Protein AF-A0A951P6Y2-F1 (afdb_monomer_lite)

Secondary structure (DSSP, 8-state):
-------TTHHHHTT-HHHHHT--TT--HHHHHHHHHHHHHHHSGGG-TTS-HHHHHHHHHHIIIIIHHHHHHHHSHHHHHHHHHHHHHHHHHHHHTT--S-SSHHHHHHHTS-HHHHHHHHHHHHHHHHHHTTT-TTTHHHHHHHHHHHHHHHHHHHH-S-------------S------------------HHHHHHHHHHHHHHTT-HHHHHHHHHHHHHH-TT-HHHHHHHHHHHHTTT-HHHHHHHHHHHHHH-TT-HHHHHHHHHTT----------------------

Structure (mmCIF, N/CA/C/O backbone):
data_AF-A0A951P6Y2-F1
#
_entry.id   AF-A0A951P6Y2-F1
#
loop_
_atom_site.group_PDB
_atom_site.id
_atom_site.type_symbol
_atom_site.label_atom_id
_atom_site.label_alt_id
_atom_site.label_comp_id
_atom_site.label_asym_id
_atom_site.label_entity_id
_atom_site.label_seq_id
_atom_site.pdbx_PDB_ins_code
_atom_site.Cartn_x
_atom_site.Cartn_y
_atom_site.Cartn_z
_atom_site.occupancy
_atom_site.B_iso_or_equiv
_atom_site.auth_seq_id
_atom_site.auth_comp_id
_atom_site.auth_asym_id
_atom_site.auth_atom_id
_atom_site.pdbx_PDB_model_num
ATOM 1 N N . MET A 1 1 ? 34.466 -0.830 -24.318 1.00 36.41 1 MET A N 1
ATOM 2 C CA . MET A 1 1 ? 33.197 -1.562 -24.496 1.00 36.41 1 MET A CA 1
ATOM 3 C C . MET A 1 1 ? 32.821 -2.188 -23.168 1.00 36.41 1 MET A C 1
ATOM 5 O O . MET A 1 1 ? 33.209 -3.311 -22.875 1.00 36.41 1 MET A O 1
ATOM 9 N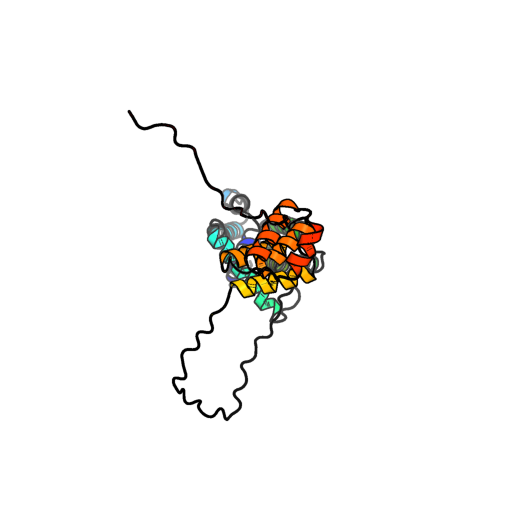 N . THR A 1 2 ? 32.174 -1.407 -22.312 1.00 35.00 2 THR A N 1
ATOM 10 C CA . THR A 1 2 ? 31.661 -1.862 -21.020 1.00 35.00 2 THR A CA 1
ATOM 11 C C . THR A 1 2 ? 30.449 -2.733 -21.308 1.00 35.00 2 THR A C 1
ATOM 13 O O . THR A 1 2 ? 29.409 -2.235 -21.725 1.00 35.00 2 THR A O 1
ATOM 16 N N . GLN A 1 3 ? 30.601 -4.048 -21.170 1.00 40.81 3 GLN A N 1
ATOM 17 C CA . GLN A 1 3 ? 29.450 -4.938 -21.161 1.00 40.81 3 GLN A CA 1
ATOM 18 C C . GLN A 1 3 ? 28.558 -4.489 -19.996 1.00 40.81 3 GLN A C 1
ATOM 20 O O . GLN A 1 3 ? 29.006 -4.494 -18.849 1.00 40.81 3 GLN A O 1
ATOM 25 N N . LEU A 1 4 ? 27.327 -4.065 -20.289 1.00 46.50 4 LEU A N 1
ATOM 26 C CA . LEU A 1 4 ? 26.271 -3.861 -19.296 1.00 46.50 4 LEU A CA 1
ATOM 27 C C . LEU A 1 4 ? 25.885 -5.247 -18.752 1.00 46.50 4 LEU A C 1
ATOM 29 O O . LEU A 1 4 ? 24.906 -5.858 -19.171 1.00 46.50 4 LEU A O 1
ATOM 33 N N . LEU A 1 5 ? 26.765 -5.813 -17.926 1.00 46.41 5 LEU A N 1
ATOM 34 C CA . LEU A 1 5 ? 26.629 -7.140 -17.343 1.00 46.41 5 LEU A CA 1
ATOM 35 C C . LEU A 1 5 ? 25.672 -7.104 -16.155 1.00 46.41 5 LEU A C 1
ATOM 37 O O . LEU A 1 5 ? 25.652 -6.156 -15.374 1.00 46.41 5 LEU A O 1
ATOM 41 N N . PHE A 1 6 ? 24.932 -8.203 -16.013 1.00 59.25 6 PHE A N 1
ATOM 42 C CA . PHE A 1 6 ? 24.106 -8.547 -14.861 1.00 59.25 6 PHE A CA 1
ATOM 43 C C . PHE A 1 6 ? 24.820 -8.267 -13.530 1.00 59.25 6 PHE A C 1
ATOM 45 O O . PHE A 1 6 ? 25.704 -9.021 -13.124 1.00 59.25 6 PHE A O 1
ATOM 52 N N . SER A 1 7 ? 24.388 -7.222 -12.825 1.00 58.25 7 SER A N 1
ATOM 53 C CA . SER A 1 7 ? 24.753 -6.996 -11.429 1.00 58.25 7 SER A CA 1
ATOM 54 C C . SER A 1 7 ? 23.943 -7.940 -10.517 1.00 58.25 7 SER A C 1
ATOM 56 O O . SER A 1 7 ? 22.723 -8.054 -10.691 1.00 58.25 7 SER A O 1
ATOM 58 N N . PRO A 1 8 ? 24.561 -8.603 -9.516 1.00 56.53 8 PRO A N 1
ATOM 59 C CA . PRO A 1 8 ? 23.851 -9.356 -8.474 1.00 56.53 8 PRO A CA 1
ATOM 60 C C . PRO A 1 8 ? 22.837 -8.504 -7.694 1.00 56.53 8 PRO A C 1
ATOM 62 O O . PRO A 1 8 ? 21.909 -9.041 -7.089 1.00 56.53 8 PRO A O 1
ATOM 65 N N . GLU A 1 9 ? 22.987 -7.177 -7.725 1.00 56.19 9 GLU A N 1
ATOM 66 C CA . GLU A 1 9 ? 22.134 -6.224 -7.012 1.00 56.19 9 GLU A CA 1
ATOM 67 C C . GLU A 1 9 ? 20.715 -6.147 -7.596 1.00 56.19 9 GLU A C 1
ATOM 69 O O . GLU A 1 9 ? 19.770 -5.811 -6.882 1.00 56.19 9 GLU A O 1
ATOM 74 N N . TRP A 1 10 ? 20.504 -6.584 -8.842 1.00 60.91 10 TRP A N 1
ATOM 75 C CA . TRP A 1 10 ? 19.174 -6.597 -9.462 1.00 60.91 10 TRP A CA 1
ATOM 76 C C . TRP A 1 10 ? 18.208 -7.607 -8.827 1.00 60.91 10 TRP A C 1
ATOM 78 O O . TRP A 1 10 ? 16.994 -7.404 -8.864 1.00 60.91 10 TRP A O 1
ATOM 88 N N . LEU A 1 11 ? 18.709 -8.661 -8.170 1.00 57.69 11 LEU A N 1
ATOM 89 C CA . LEU A 1 11 ? 17.858 -9.552 -7.368 1.00 57.69 11 LEU A CA 1
ATOM 90 C C . LEU A 1 11 ? 17.273 -8.827 -6.148 1.00 57.69 11 LEU A C 1
ATOM 92 O O . LEU A 1 11 ? 16.156 -9.135 -5.733 1.00 57.69 11 LEU A O 1
ATOM 96 N N . ASN A 1 12 ? 17.966 -7.813 -5.620 1.00 61.62 12 ASN A N 1
ATOM 97 C CA . ASN A 1 12 ? 17.429 -6.979 -4.548 1.00 61.62 12 ASN A CA 1
ATOM 98 C C . ASN A 1 12 ? 16.309 -6.054 -5.057 1.00 61.62 12 ASN A C 1
ATOM 100 O O . ASN A 1 12 ? 15.416 -5.717 -4.276 1.00 61.62 12 ASN A O 1
ATOM 104 N N . LEU A 1 13 ? 16.282 -5.702 -6.350 1.00 58.81 13 LEU A N 1
ATOM 105 C CA . LEU A 1 13 ? 15.192 -4.921 -6.956 1.00 58.81 13 LEU A CA 1
ATOM 106 C C . LEU A 1 13 ? 13.882 -5.724 -7.056 1.00 58.81 13 LEU A C 1
ATOM 108 O O . LEU A 1 13 ? 12.803 -5.149 -6.936 1.00 58.81 13 LEU A O 1
ATOM 112 N N . LEU A 1 14 ? 13.946 -7.060 -7.157 1.00 58.59 14 LEU A N 1
ATOM 113 C CA . LEU A 1 14 ? 12.758 -7.934 -7.090 1.00 58.59 14 LEU A CA 1
ATOM 114 C C . LEU A 1 14 ? 12.060 -7.918 -5.720 1.00 58.59 14 LEU A C 1
ATOM 116 O O . LEU A 1 14 ? 10.947 -8.434 -5.585 1.00 58.59 14 LEU A O 1
ATOM 120 N N . THR A 1 15 ? 12.688 -7.328 -4.700 1.00 70.44 15 THR A N 1
ATOM 121 C CA . THR A 1 15 ? 12.077 -7.179 -3.374 1.00 70.44 15 THR A CA 1
ATOM 122 C C . THR A 1 15 ? 10.868 -6.239 -3.409 1.00 70.44 15 THR A C 1
ATOM 124 O O . THR A 1 15 ? 9.967 -6.398 -2.584 1.00 70.44 15 THR A O 1
ATOM 127 N N . ASP A 1 16 ? 10.818 -5.294 -4.359 1.00 87.81 16 ASP A N 1
ATOM 128 C CA . ASP A 1 16 ? 9.676 -4.399 -4.570 1.00 87.81 16 ASP A CA 1
ATOM 129 C C . ASP A 1 16 ? 9.150 -4.456 -6.025 1.00 87.81 16 ASP A C 1
ATOM 131 O O . ASP A 1 16 ? 9.548 -3.663 -6.885 1.00 87.81 16 ASP A O 1
ATOM 135 N N . PRO A 1 17 ? 8.192 -5.358 -6.310 1.00 92.38 17 PRO A N 1
ATOM 136 C CA . PRO A 1 17 ? 7.516 -5.441 -7.605 1.00 92.38 17 PRO A CA 1
ATOM 137 C C . PRO A 1 17 ? 6.822 -4.142 -8.044 1.00 92.38 17 PRO A C 1
ATOM 139 O O . PRO A 1 17 ? 6.676 -3.904 -9.245 1.00 92.38 17 PRO A O 1
ATOM 142 N N . TYR A 1 18 ? 6.378 -3.305 -7.097 1.00 95.12 18 TYR A N 1
ATOM 143 C CA . TYR A 1 18 ? 5.729 -2.033 -7.417 1.00 95.12 18 TYR A CA 1
ATOM 144 C C . TYR A 1 18 ? 6.745 -1.043 -7.984 1.00 95.12 18 TYR A C 1
ATOM 146 O O . TYR A 1 18 ? 6.442 -0.347 -8.954 1.00 95.12 18 TYR A O 1
ATOM 154 N N . ALA A 1 19 ? 7.958 -1.010 -7.424 1.00 94.19 19 ALA A N 1
ATOM 155 C CA . ALA A 1 19 ? 9.037 -0.165 -7.923 1.00 94.19 19 ALA A CA 1
ATOM 156 C C . ALA A 1 19 ? 9.507 -0.612 -9.312 1.00 94.19 19 ALA A C 1
ATOM 158 O O . ALA A 1 19 ? 9.678 0.225 -10.193 1.00 94.19 19 ALA A O 1
ATOM 159 N N . VAL A 1 20 ? 9.622 -1.925 -9.549 1.00 93.38 20 VAL A N 1
ATOM 160 C CA . VAL A 1 20 ? 9.976 -2.473 -10.873 1.00 93.38 20 VAL A CA 1
ATOM 161 C C . VAL A 1 20 ? 8.979 -2.038 -11.949 1.00 93.38 20 VAL A C 1
ATOM 163 O O . VAL A 1 20 ? 9.376 -1.641 -13.041 1.00 93.38 20 VAL A O 1
ATOM 166 N N . LEU A 1 21 ? 7.676 -2.082 -11.662 1.00 93.75 21 LEU A N 1
ATOM 167 C CA . LEU A 1 21 ? 6.663 -1.636 -12.623 1.00 93.75 21 LEU A CA 1
ATOM 168 C C . LEU A 1 21 ? 6.501 -0.107 -12.675 1.00 93.75 21 LEU A C 1
ATOM 170 O O . LEU A 1 21 ? 5.918 0.403 -13.637 1.00 93.75 21 LEU A O 1
ATOM 174 N N . GLY A 1 22 ? 7.003 0.622 -11.678 1.00 94.31 22 GLY A N 1
ATOM 175 C CA . GLY A 1 22 ? 6.809 2.065 -11.550 1.00 94.31 22 GLY A CA 1
ATOM 176 C C . GLY A 1 22 ? 5.349 2.414 -11.271 1.00 94.31 22 GLY A C 1
ATOM 177 O O . GLY A 1 22 ? 4.760 3.239 -11.967 1.00 94.31 22 GLY A O 1
ATOM 178 N N . ILE A 1 23 ? 4.730 1.726 -10.308 1.00 96.12 23 ILE A N 1
ATOM 179 C CA . ILE A 1 23 ? 3.347 1.979 -9.888 1.00 96.12 23 ILE A CA 1
ATOM 180 C C . ILE A 1 23 ? 3.236 2.196 -8.385 1.00 96.12 23 ILE A C 1
ATOM 182 O O . ILE A 1 23 ? 4.007 1.660 -7.599 1.00 96.12 23 ILE A O 1
ATOM 186 N N . SER A 1 24 ? 2.198 2.932 -7.997 1.00 95.50 24 SER A N 1
ATOM 187 C CA . SER A 1 24 ? 1.845 3.166 -6.600 1.00 95.50 24 SER A CA 1
ATOM 188 C C . SER A 1 24 ? 1.530 1.858 -5.868 1.00 95.50 24 SER A C 1
ATOM 190 O O . SER A 1 24 ? 0.843 0.985 -6.404 1.00 95.50 24 SER A O 1
ATOM 192 N N . VAL A 1 25 ? 1.942 1.756 -4.601 1.00 94.06 25 VAL A N 1
ATOM 193 C CA . VAL A 1 25 ? 1.598 0.623 -3.718 1.00 94.06 25 VAL A CA 1
ATOM 194 C C . VAL A 1 25 ? 0.092 0.507 -3.446 1.00 94.06 25 VAL A C 1
ATOM 196 O O . VAL A 1 25 ? -0.371 -0.529 -2.973 1.00 94.06 25 VAL A O 1
ATOM 199 N N . ALA A 1 26 ? -0.679 1.557 -3.747 1.00 89.44 26 ALA A N 1
ATOM 200 C CA . ALA A 1 26 ? -2.138 1.586 -3.660 1.00 89.44 26 ALA A CA 1
ATOM 201 C C . ALA A 1 26 ? -2.837 1.308 -5.009 1.00 89.44 26 ALA A C 1
ATOM 203 O O . ALA A 1 26 ? -4.055 1.451 -5.109 1.00 89.44 26 ALA A O 1
ATOM 204 N N . ALA A 1 27 ? -2.091 0.947 -6.059 1.00 91.19 27 ALA A N 1
ATOM 205 C CA . ALA A 1 27 ? -2.651 0.685 -7.380 1.00 91.19 27 ALA A CA 1
ATOM 206 C C . ALA A 1 27 ? -3.566 -0.553 -7.397 1.00 91.19 27 ALA A C 1
ATOM 208 O O . ALA A 1 27 ? -3.239 -1.609 -6.849 1.00 91.19 27 ALA A O 1
ATOM 209 N N . ASP A 1 28 ? -4.699 -0.422 -8.087 1.00 89.12 28 ASP A N 1
ATOM 210 C CA . ASP A 1 28 ? -5.621 -1.512 -8.383 1.00 89.12 28 ASP A CA 1
ATOM 211 C C . ASP A 1 28 ? -5.144 -2.340 -9.591 1.00 89.12 28 ASP A C 1
ATOM 213 O O . ASP A 1 28 ? -4.220 -1.970 -10.322 1.00 89.12 28 ASP A O 1
ATOM 217 N N . GLU A 1 29 ? -5.799 -3.477 -9.833 1.00 91.94 29 GLU A N 1
ATOM 218 C CA . GLU A 1 29 ? -5.437 -4.393 -10.923 1.00 91.94 29 GLU A CA 1
ATOM 219 C C . GLU A 1 29 ? -5.444 -3.707 -12.298 1.00 91.94 29 GLU A C 1
ATOM 221 O O . GLU A 1 29 ? -4.575 -3.962 -13.135 1.00 91.94 29 GLU A O 1
ATOM 226 N N . ARG A 1 30 ? -6.389 -2.786 -12.529 1.00 93.25 30 ARG A N 1
ATOM 227 C CA . ARG A 1 30 ? -6.498 -2.055 -13.798 1.00 93.25 30 ARG A CA 1
ATOM 228 C C . ARG A 1 30 ? -5.279 -1.170 -14.035 1.00 93.25 30 ARG A C 1
ATOM 230 O O . ARG A 1 30 ? -4.733 -1.179 -15.141 1.00 93.25 30 ARG A O 1
ATOM 237 N N . ARG A 1 31 ? -4.827 -0.431 -13.013 1.00 94.12 31 ARG A N 1
ATOM 238 C CA . ARG A 1 31 ? -3.606 0.387 -13.091 1.00 94.12 31 ARG A CA 1
ATOM 239 C C . ARG A 1 31 ? -2.363 -0.476 -13.291 1.00 94.12 31 ARG A C 1
ATOM 241 O O . ARG A 1 31 ? -1.539 -0.132 -14.139 1.00 94.12 31 ARG A O 1
ATOM 248 N N . VAL A 1 32 ? -2.264 -1.610 -12.591 1.00 95.00 32 VAL A N 1
ATOM 249 C CA . VAL A 1 32 ? -1.156 -2.571 -12.748 1.00 95.00 32 VAL A CA 1
ATOM 250 C C . VAL A 1 32 ? -1.088 -3.080 -14.190 1.00 95.00 32 VAL A C 1
ATOM 252 O O . VAL A 1 32 ? -0.042 -2.987 -14.831 1.00 95.00 32 VAL A O 1
ATOM 255 N N . LEU A 1 33 ? -2.213 -3.547 -14.739 1.00 95.25 33 LEU A N 1
ATOM 256 C CA . LEU A 1 33 ? -2.286 -4.057 -16.109 1.00 95.25 33 LEU A CA 1
ATOM 257 C C . LEU A 1 33 ? -1.961 -2.975 -17.147 1.00 95.25 33 LEU A C 1
ATOM 259 O O . LEU A 1 33 ? -1.214 -3.232 -18.094 1.00 95.25 33 LEU A O 1
ATOM 263 N N . LYS A 1 34 ? -2.512 -1.765 -16.980 1.00 95.50 34 LYS A N 1
ATOM 264 C CA . LYS A 1 34 ? -2.250 -0.634 -17.882 1.00 95.50 34 LYS A CA 1
ATOM 265 C C . LYS A 1 34 ? -0.759 -0.305 -17.921 1.00 95.50 34 LYS A C 1
ATOM 267 O O . LYS A 1 34 ? -0.200 -0.159 -19.009 1.00 95.50 34 LYS A O 1
ATOM 272 N N . ARG A 1 35 ? -0.114 -0.222 -16.754 1.00 95.38 35 ARG A N 1
ATOM 273 C CA . ARG A 1 35 ? 1.316 0.077 -16.677 1.00 95.38 35 ARG A CA 1
ATOM 274 C C . ARG A 1 35 ? 2.162 -1.055 -17.248 1.00 95.38 35 ARG A C 1
ATOM 276 O O . ARG A 1 35 ? 3.037 -0.771 -18.058 1.00 95.38 35 ARG A O 1
ATOM 283 N N . TYR A 1 36 ? 1.861 -2.309 -16.908 1.00 96.31 36 TYR A N 1
ATOM 284 C CA . TYR A 1 36 ? 2.555 -3.469 -17.471 1.00 96.31 36 TYR A CA 1
ATOM 285 C C . TYR A 1 36 ? 2.542 -3.450 -19.002 1.00 96.31 36 TYR A C 1
ATOM 287 O O . TYR A 1 36 ? 3.596 -3.549 -19.616 1.00 96.31 36 TYR A O 1
ATOM 295 N N . ARG A 1 37 ? 1.375 -3.236 -19.626 1.00 95.62 37 ARG A N 1
ATOM 296 C CA . ARG A 1 37 ? 1.266 -3.150 -21.093 1.00 95.62 37 ARG A CA 1
ATOM 297 C C . ARG A 1 37 ? 2.102 -2.013 -21.677 1.00 95.62 37 ARG A C 1
ATOM 299 O O . ARG A 1 37 ? 2.732 -2.199 -22.713 1.00 95.62 37 ARG A O 1
ATOM 306 N N . SER A 1 38 ? 2.116 -0.855 -21.017 1.00 94.06 38 SER A N 1
ATOM 307 C CA . SER A 1 38 ? 2.936 0.285 -21.438 1.00 94.06 38 SER A CA 1
ATOM 308 C C . SER A 1 38 ? 4.427 -0.052 -21.401 1.00 94.06 38 SER A C 1
ATOM 310 O O . SER A 1 38 ? 5.126 0.189 -22.378 1.00 94.06 38 SER A O 1
ATOM 312 N N . VAL A 1 39 ? 4.904 -0.636 -20.300 1.00 93.81 39 VAL A N 1
ATOM 313 C CA . VAL A 1 39 ? 6.313 -1.021 -20.132 1.00 93.81 39 VAL A CA 1
ATOM 314 C C . VAL A 1 39 ? 6.689 -2.146 -21.097 1.00 93.81 39 VAL A C 1
ATOM 316 O O . VAL A 1 39 ? 7.705 -2.053 -21.775 1.00 93.81 39 VAL A O 1
ATOM 319 N N . ALA A 1 40 ? 5.846 -3.172 -21.235 1.00 92.88 40 ALA A N 1
ATOM 320 C CA . ALA A 1 40 ? 6.074 -4.276 -22.162 1.00 92.88 40 ALA A CA 1
ATOM 321 C C . ALA A 1 40 ? 6.190 -3.791 -23.612 1.00 92.88 40 ALA A C 1
ATOM 323 O O . ALA A 1 40 ? 7.046 -4.275 -24.341 1.00 92.88 40 ALA A O 1
ATOM 324 N N . LYS A 1 41 ? 5.383 -2.799 -24.016 1.00 92.12 41 LYS A N 1
ATOM 325 C CA . LYS A 1 41 ? 5.488 -2.181 -25.342 1.00 92.12 41 LYS A CA 1
ATOM 326 C C . LYS A 1 41 ? 6.817 -1.441 -25.530 1.00 92.12 41 LYS A C 1
ATOM 328 O O . LYS A 1 41 ? 7.398 -1.546 -26.603 1.00 92.12 41 LYS A O 1
ATOM 333 N N . LEU A 1 42 ? 7.297 -0.719 -24.515 1.00 89.62 42 LEU A N 1
ATOM 334 C CA . LEU A 1 42 ? 8.585 -0.011 -24.573 1.00 89.62 42 LEU A CA 1
ATOM 335 C C . LEU A 1 42 ? 9.776 -0.977 -24.667 1.00 89.62 42 LEU A C 1
ATOM 337 O O . LEU A 1 42 ? 10.730 -0.699 -25.381 1.00 89.62 42 LEU A O 1
ATOM 341 N N . LEU A 1 43 ? 9.701 -2.116 -23.975 1.00 88.38 43 LEU A N 1
ATOM 342 C CA . LEU A 1 43 ? 10.772 -3.117 -23.928 1.00 88.38 43 LEU A CA 1
ATOM 343 C C . LEU A 1 43 ? 10.692 -4.179 -25.035 1.00 88.38 43 LEU A C 1
ATOM 345 O O . LEU A 1 43 ? 11.568 -5.039 -25.114 1.00 88.38 43 LEU A O 1
ATOM 349 N N . HIS A 1 44 ? 9.644 -4.167 -25.861 1.00 85.69 44 HIS A N 1
ATOM 350 C CA . HIS A 1 44 ? 9.482 -5.139 -26.938 1.00 85.69 44 HIS A CA 1
ATOM 351 C C . HIS A 1 44 ? 10.524 -4.899 -28.047 1.00 85.69 44 HIS A C 1
ATOM 353 O O . HIS A 1 44 ? 10.743 -3.742 -28.414 1.00 85.69 44 HIS A O 1
ATOM 359 N N . PRO A 1 45 ? 11.123 -5.955 -28.634 1.00 77.06 45 PRO A N 1
ATOM 360 C CA . PRO A 1 45 ? 12.120 -5.818 -29.701 1.00 77.06 45 PRO A CA 1
ATOM 361 C C . PRO A 1 45 ? 11.624 -4.991 -30.898 1.00 77.06 45 PRO A C 1
ATOM 363 O O . PRO A 1 45 ? 12.385 -4.187 -31.427 1.00 77.06 45 PRO A O 1
ATOM 366 N N . ASP A 1 46 ? 10.339 -5.090 -31.259 1.00 79.25 46 ASP A N 1
ATOM 367 C CA . ASP A 1 46 ? 9.744 -4.293 -32.351 1.00 79.25 46 ASP A CA 1
ATOM 368 C C . ASP A 1 46 ? 9.796 -2.773 -32.115 1.00 79.25 46 ASP A C 1
ATOM 370 O O . ASP A 1 46 ? 9.773 -1.996 -33.066 1.00 79.25 46 ASP A O 1
ATOM 374 N N . SER A 1 47 ? 9.876 -2.323 -30.861 1.00 80.38 47 SER A N 1
ATOM 375 C CA . SER A 1 47 ? 10.024 -0.899 -30.537 1.00 80.38 47 SER A CA 1
ATOM 376 C C . SER A 1 47 ? 11.486 -0.434 -30.593 1.00 80.38 47 SER A C 1
ATOM 378 O O . SER A 1 47 ? 11.740 0.767 -30.605 1.00 80.38 47 SER A O 1
ATOM 380 N N . LEU A 1 48 ? 12.447 -1.366 -30.632 1.00 76.81 48 LEU A N 1
ATOM 381 C CA . LEU A 1 48 ? 13.889 -1.121 -30.495 1.00 76.81 48 LEU A CA 1
ATOM 382 C C . LEU A 1 48 ? 14.688 -1.485 -31.762 1.00 76.81 48 LEU A C 1
ATOM 384 O O . LEU A 1 48 ? 15.905 -1.630 -31.701 1.00 76.81 48 LEU A O 1
ATOM 388 N N . ILE A 1 49 ? 14.023 -1.587 -32.919 1.00 69.19 49 ILE A N 1
ATOM 389 C CA . ILE A 1 49 ? 14.599 -2.065 -34.195 1.00 69.19 49 ILE A CA 1
ATOM 390 C C . ILE A 1 49 ? 15.834 -1.259 -34.653 1.00 69.19 49 ILE A C 1
ATOM 392 O O . ILE A 1 49 ? 16.696 -1.798 -35.340 1.00 69.19 49 ILE A O 1
ATOM 396 N N . GLN A 1 50 ? 15.939 0.021 -34.281 1.00 71.38 50 GLN A N 1
ATOM 397 C CA . GLN A 1 50 ? 17.051 0.907 -34.669 1.00 71.38 50 GLN A CA 1
ATOM 398 C C . GLN A 1 50 ? 18.113 1.099 -33.572 1.00 71.38 50 GLN A C 1
ATOM 400 O O . GLN A 1 50 ? 19.016 1.918 -33.732 1.00 71.38 50 GLN A O 1
ATOM 405 N N . VAL A 1 51 ? 17.996 0.393 -32.446 1.00 74.94 51 VAL A N 1
ATOM 406 C CA . VAL A 1 51 ? 18.876 0.562 -31.282 1.00 74.94 51 VAL A CA 1
ATOM 407 C C . VAL A 1 51 ? 19.988 -0.489 -31.299 1.00 74.94 51 VAL A C 1
ATOM 409 O O . VAL A 1 51 ? 19.845 -1.565 -31.875 1.00 74.94 51 VAL A O 1
ATOM 412 N N . ASP A 1 52 ? 21.110 -0.164 -30.660 1.00 81.00 52 ASP A N 1
ATOM 413 C CA . ASP A 1 52 ? 22.287 -1.023 -30.547 1.00 81.00 52 ASP A CA 1
ATOM 414 C C . ASP A 1 52 ? 21.917 -2.445 -30.040 1.00 81.00 52 ASP A C 1
ATOM 416 O O . ASP A 1 52 ? 21.126 -2.571 -29.092 1.00 81.00 52 ASP A O 1
ATOM 420 N N . PRO A 1 53 ? 22.477 -3.538 -30.605 1.00 80.69 53 PRO A N 1
ATOM 421 C CA . PRO A 1 53 ? 22.083 -4.912 -30.262 1.00 80.69 53 PRO A CA 1
ATOM 422 C C . PRO A 1 53 ? 22.233 -5.255 -28.773 1.00 80.69 53 PRO A C 1
ATOM 424 O O . PRO A 1 53 ? 21.467 -6.057 -28.233 1.00 80.69 53 PRO A O 1
ATOM 427 N N . ALA A 1 54 ? 23.199 -4.631 -28.092 1.00 80.50 54 ALA A N 1
ATOM 428 C CA . ALA A 1 54 ? 23.404 -4.783 -26.653 1.00 80.50 54 ALA A CA 1
ATOM 429 C C . ALA A 1 54 ? 22.204 -4.263 -25.840 1.00 80.50 54 ALA A C 1
ATOM 431 O O . ALA A 1 54 ? 21.750 -4.919 -24.901 1.00 80.50 54 ALA A O 1
ATOM 432 N N . THR A 1 55 ? 21.645 -3.122 -26.239 1.00 80.88 55 THR A N 1
ATOM 433 C CA . THR A 1 55 ? 20.485 -2.504 -25.591 1.00 80.88 55 THR A CA 1
ATOM 434 C C . THR A 1 55 ? 19.218 -3.324 -25.813 1.00 80.88 55 THR A C 1
ATOM 436 O O . THR A 1 55 ? 18.429 -3.512 -24.887 1.00 80.88 55 THR A O 1
ATOM 439 N N . MET A 1 56 ? 19.048 -3.896 -27.010 1.00 83.50 56 MET A N 1
ATOM 440 C CA . MET A 1 56 ? 17.934 -4.803 -27.304 1.00 83.50 56 MET A CA 1
ATOM 441 C C . MET A 1 56 ? 17.981 -6.074 -26.435 1.00 83.50 56 MET A C 1
ATOM 443 O O . MET A 1 56 ? 16.953 -6.518 -25.906 1.00 83.50 56 MET A O 1
ATOM 447 N N . ALA A 1 57 ? 19.174 -6.647 -26.244 1.00 84.50 57 ALA A N 1
ATOM 448 C CA . ALA A 1 57 ? 19.366 -7.798 -25.366 1.00 84.50 57 ALA A CA 1
ATOM 449 C C . ALA A 1 57 ? 19.037 -7.458 -23.902 1.00 84.50 57 ALA A C 1
ATOM 451 O O . ALA A 1 57 ? 18.343 -8.229 -23.233 1.00 84.50 57 ALA A O 1
ATOM 452 N N . LEU A 1 58 ? 19.468 -6.288 -23.422 1.00 83.19 58 LEU A N 1
ATOM 453 C CA . LEU A 1 58 ? 19.175 -5.807 -22.071 1.00 83.19 58 LEU A CA 1
ATOM 454 C C . LEU A 1 58 ? 17.673 -5.565 -21.855 1.00 83.19 58 LEU A C 1
ATOM 456 O O . LEU A 1 58 ? 17.122 -6.018 -20.852 1.00 83.19 58 LEU A O 1
ATOM 460 N N . ALA A 1 59 ? 16.983 -4.932 -22.806 1.00 86.62 59 ALA A N 1
ATOM 461 C CA . ALA A 1 59 ? 15.537 -4.711 -22.732 1.00 86.62 59 ALA A CA 1
ATOM 462 C C . ALA A 1 59 ? 14.753 -6.033 -22.658 1.00 86.62 59 ALA A C 1
ATOM 464 O O . ALA A 1 59 ? 13.857 -6.193 -21.823 1.00 86.62 59 ALA A O 1
ATOM 465 N N . SER A 1 60 ? 15.156 -7.022 -23.4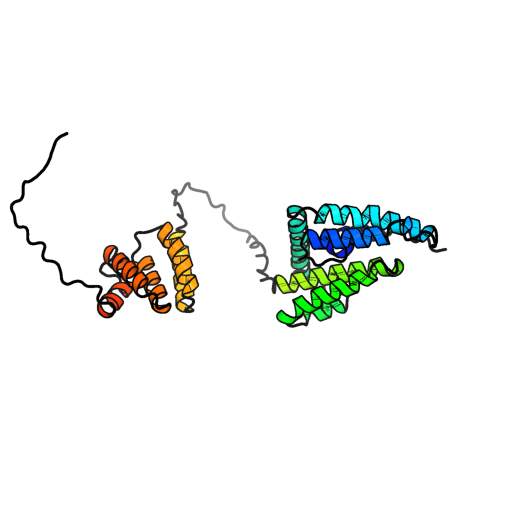63 1.00 87.12 60 SER A N 1
ATOM 466 C CA . SER A 1 60 ? 14.571 -8.368 -23.438 1.00 87.12 60 SER A CA 1
ATOM 467 C C . SER A 1 60 ? 14.775 -9.052 -22.080 1.00 87.12 60 SER A C 1
ATOM 469 O O . SER A 1 60 ? 13.865 -9.695 -21.549 1.00 87.12 60 SER A O 1
ATOM 471 N N . GLN A 1 61 ? 15.955 -8.884 -21.477 1.00 86.81 61 GLN A N 1
ATOM 472 C CA . GLN A 1 61 ? 16.265 -9.418 -20.150 1.00 86.81 61 GLN A CA 1
ATOM 473 C C . GLN A 1 61 ? 15.478 -8.716 -19.038 1.00 86.81 61 GLN A C 1
ATOM 475 O O . GLN A 1 61 ? 14.945 -9.406 -18.168 1.00 86.81 61 GLN A O 1
ATOM 480 N N . LEU A 1 62 ? 15.352 -7.385 -19.079 1.00 87.88 62 LEU A N 1
ATOM 481 C CA . LEU A 1 62 ? 14.521 -6.607 -18.152 1.00 87.88 62 LEU A CA 1
ATOM 482 C C . LEU A 1 62 ? 13.071 -7.091 -18.175 1.00 87.88 62 LEU A C 1
ATOM 484 O O . LEU A 1 62 ? 12.482 -7.369 -17.125 1.00 87.88 62 LEU A O 1
ATOM 488 N N . LEU A 1 63 ? 12.517 -7.250 -19.379 1.00 89.75 63 LEU A N 1
ATOM 489 C CA . LEU A 1 63 ? 11.150 -7.711 -19.563 1.00 89.75 63 LEU A CA 1
ATOM 490 C C . LEU A 1 63 ? 10.952 -9.115 -18.974 1.00 89.75 63 LEU A C 1
ATOM 492 O O . LEU A 1 63 ? 10.029 -9.338 -18.189 1.00 89.75 63 LEU A O 1
ATOM 496 N N . ALA A 1 64 ? 11.839 -10.053 -19.312 1.00 89.19 64 ALA A N 1
ATOM 497 C CA . ALA A 1 64 ? 11.711 -11.449 -18.910 1.00 89.19 64 ALA A CA 1
ATOM 498 C C . ALA A 1 64 ? 12.010 -11.695 -17.421 1.00 89.19 64 ALA A C 1
ATOM 500 O O . ALA A 1 64 ? 11.326 -12.505 -16.797 1.00 89.19 64 ALA A O 1
ATOM 501 N N . ARG A 1 65 ? 13.022 -11.026 -16.850 1.00 87.56 65 ARG A N 1
ATOM 502 C CA . ARG A 1 65 ? 13.529 -11.319 -15.496 1.00 87.56 65 ARG A CA 1
ATOM 503 C C . ARG A 1 65 ? 12.983 -10.412 -14.402 1.00 87.56 65 ARG A C 1
ATOM 505 O O . ARG A 1 65 ? 12.960 -10.846 -13.255 1.00 87.56 65 ARG A O 1
ATOM 512 N N . LEU A 1 66 ? 12.543 -9.195 -14.725 1.00 88.12 66 LEU A N 1
ATOM 513 C CA . LEU A 1 66 ? 12.016 -8.254 -13.732 1.00 88.12 66 LEU A CA 1
ATOM 514 C C . LEU A 1 66 ? 10.535 -7.958 -13.964 1.00 88.12 66 LEU A C 1
ATOM 516 O O . LEU A 1 66 ? 9.706 -8.237 -13.098 1.00 88.12 66 LEU A O 1
ATOM 520 N N . VAL A 1 67 ? 10.187 -7.440 -15.144 1.00 92.38 67 VAL A N 1
ATOM 521 C CA . VAL A 1 67 ? 8.841 -6.911 -15.418 1.00 92.38 67 VAL A CA 1
ATOM 522 C C . VAL A 1 67 ? 7.784 -8.013 -15.412 1.00 92.38 67 VAL A C 1
ATOM 524 O O . VAL A 1 67 ? 6.749 -7.862 -14.762 1.00 92.38 67 VAL A O 1
ATOM 527 N N . ASN A 1 68 ? 8.035 -9.135 -16.093 1.00 93.62 68 ASN A N 1
ATOM 528 C CA . ASN A 1 68 ? 7.094 -10.253 -16.144 1.00 93.62 68 ASN A CA 1
ATOM 529 C C . ASN A 1 68 ? 6.859 -10.870 -14.753 1.00 93.62 68 ASN A C 1
ATOM 531 O O . ASN A 1 68 ? 5.695 -10.951 -14.354 1.00 93.62 68 ASN A O 1
ATOM 535 N N . PRO A 1 69 ? 7.893 -11.246 -13.971 1.00 92.44 69 PRO A N 1
ATOM 536 C CA . PRO A 1 69 ? 7.695 -11.735 -12.606 1.00 92.44 69 PRO A CA 1
ATOM 537 C C . PRO A 1 69 ? 6.988 -10.729 -11.692 1.00 92.44 69 PRO A C 1
ATOM 539 O O . PRO A 1 69 ? 6.080 -11.114 -10.952 1.00 92.44 69 PRO A O 1
ATOM 542 N N . ALA A 1 70 ? 7.346 -9.441 -11.773 1.00 92.69 70 ALA A N 1
ATOM 543 C CA . ALA A 1 70 ? 6.688 -8.395 -10.996 1.00 92.69 70 ALA A CA 1
ATOM 544 C C . ALA A 1 70 ? 5.195 -8.295 -11.340 1.00 92.69 70 ALA A C 1
ATOM 546 O O . ALA A 1 70 ? 4.354 -8.258 -10.443 1.00 92.69 70 ALA A O 1
ATOM 547 N N . TYR A 1 71 ? 4.846 -8.330 -12.629 1.00 95.56 71 TYR A N 1
ATOM 548 C CA . TYR A 1 71 ? 3.452 -8.329 -13.062 1.00 95.56 71 TYR A CA 1
ATOM 549 C C . TYR A 1 71 ? 2.694 -9.576 -12.609 1.00 95.56 71 TYR A C 1
ATOM 551 O O . TYR A 1 71 ? 1.591 -9.429 -12.090 1.00 95.56 71 TYR A O 1
ATOM 559 N N . GLN A 1 72 ? 3.264 -10.779 -12.752 1.00 93.00 72 GLN A N 1
ATOM 560 C CA . GLN A 1 72 ? 2.592 -12.004 -12.303 1.00 93.00 72 GLN A CA 1
ATOM 561 C C . GLN A 1 72 ? 2.233 -11.920 -10.818 1.00 93.00 72 GLN A C 1
ATOM 563 O O . GLN A 1 72 ? 1.089 -12.194 -10.461 1.00 93.00 72 GLN A O 1
ATOM 568 N N . ARG A 1 73 ? 3.167 -11.418 -9.999 1.00 91.62 73 ARG A N 1
ATOM 569 C CA . ARG A 1 73 ? 2.964 -11.222 -8.563 1.00 91.62 73 ARG A CA 1
ATOM 570 C C . ARG A 1 73 ? 1.936 -10.140 -8.230 1.00 91.62 73 ARG A C 1
ATOM 572 O O . ARG A 1 73 ? 1.215 -10.238 -7.246 1.00 91.62 73 ARG A O 1
ATOM 579 N N . LEU A 1 74 ? 1.864 -9.065 -9.014 1.00 93.44 74 LEU A N 1
ATOM 580 C CA . LEU A 1 74 ? 0.906 -7.983 -8.760 1.00 93.44 74 LEU A CA 1
ATOM 581 C C . LEU A 1 74 ? -0.446 -8.185 -9.447 1.00 93.44 74 LEU A C 1
ATOM 583 O O . LEU A 1 74 ? -1.392 -7.445 -9.173 1.00 93.44 74 LEU A O 1
ATOM 587 N N . LYS A 1 75 ? -0.577 -9.180 -10.325 1.00 92.88 75 LYS A N 1
ATOM 588 C CA . LYS A 1 75 ? -1.839 -9.510 -10.988 1.00 92.88 75 LYS A CA 1
ATOM 589 C C . LYS A 1 75 ? -2.874 -10.003 -9.978 1.00 92.88 75 LYS A C 1
ATOM 591 O O . LYS A 1 75 ? -4.028 -9.582 -10.034 1.00 92.88 75 LYS A O 1
ATOM 596 N N . GLN A 1 76 ? -2.463 -10.835 -9.024 1.00 90.81 76 GLN A N 1
ATOM 597 C CA . GLN A 1 76 ? -3.359 -11.401 -8.018 1.00 90.81 76 GLN A CA 1
ATOM 598 C C . GLN A 1 76 ? -3.509 -10.474 -6.808 1.00 90.81 76 GLN A C 1
ATOM 600 O O . GLN A 1 76 ? -2.530 -9.978 -6.258 1.00 90.81 76 GLN A O 1
ATOM 605 N N . GLU A 1 77 ? -4.741 -10.272 -6.336 1.00 90.94 77 GLU A N 1
ATOM 606 C CA . GLU A 1 77 ? -5.007 -9.408 -5.177 1.00 90.94 77 GLU A CA 1
ATOM 607 C C . GLU A 1 77 ? -4.341 -9.908 -3.891 1.00 90.94 77 GLU A C 1
ATOM 609 O O . GLU A 1 77 ? -3.764 -9.118 -3.142 1.00 90.94 77 GLU A O 1
ATOM 614 N N . LYS A 1 78 ? -4.360 -11.226 -3.669 1.00 92.12 78 LYS A N 1
ATOM 615 C CA . LYS A 1 78 ? -3.706 -11.859 -2.521 1.00 92.12 78 LYS A CA 1
ATOM 616 C C . LYS A 1 78 ? -2.201 -11.571 -2.502 1.00 92.12 78 LYS A C 1
ATOM 618 O O . LYS A 1 78 ? -1.675 -11.108 -1.495 1.00 92.12 78 LYS A O 1
ATOM 623 N N . GLU A 1 79 ? -1.528 -11.770 -3.630 1.00 92.25 79 GLU A N 1
ATOM 624 C CA . GLU A 1 79 ? -0.083 -11.552 -3.758 1.00 92.25 79 GLU A CA 1
ATOM 625 C C . GLU A 1 79 ? 0.289 -10.058 -3.678 1.00 92.25 79 GLU A C 1
ATOM 627 O O . GLU A 1 79 ? 1.326 -9.709 -3.101 1.00 92.25 79 GLU A O 1
ATOM 632 N N . ARG A 1 80 ? -0.577 -9.147 -4.158 1.00 92.94 80 ARG A N 1
ATOM 633 C CA . ARG A 1 80 ? -0.440 -7.697 -3.908 1.00 92.94 80 ARG A CA 1
ATOM 634 C C . ARG A 1 80 ? -0.462 -7.387 -2.414 1.00 92.94 80 ARG A C 1
ATOM 636 O O . ARG A 1 80 ? 0.440 -6.715 -1.910 1.00 92.94 80 ARG A O 1
ATOM 643 N N . ALA A 1 81 ? -1.460 -7.902 -1.695 1.00 90.31 81 ALA A N 1
ATOM 644 C CA . ALA A 1 81 ? -1.593 -7.687 -0.257 1.00 90.31 81 ALA A CA 1
ATOM 645 C C . ALA A 1 81 ? -0.385 -8.242 0.521 1.00 90.31 81 ALA A C 1
ATOM 647 O O . ALA A 1 81 ? 0.140 -7.563 1.407 1.00 90.31 81 ALA A O 1
ATOM 648 N N . GLU A 1 82 ? 0.102 -9.429 0.151 1.00 93.12 82 GLU A N 1
ATOM 649 C CA . GLU A 1 82 ? 1.319 -10.029 0.712 1.00 93.12 82 GLU A CA 1
ATOM 650 C C . GLU A 1 82 ? 2.564 -9.177 0.437 1.00 93.12 82 GLU A C 1
ATOM 652 O O . GLU A 1 82 ? 3.373 -8.943 1.336 1.00 93.12 82 GLU A O 1
ATOM 657 N N . THR A 1 83 ? 2.703 -8.651 -0.781 1.00 92.50 83 THR A N 1
ATOM 658 C CA . THR A 1 83 ? 3.826 -7.783 -1.162 1.00 92.50 83 THR A CA 1
ATOM 659 C C . THR A 1 83 ? 3.834 -6.499 -0.331 1.00 92.50 83 THR A C 1
ATOM 661 O O . THR A 1 83 ? 4.852 -6.161 0.276 1.00 92.50 83 THR A O 1
ATOM 664 N N . VAL A 1 84 ? 2.685 -5.827 -0.202 1.00 93.06 84 VAL A N 1
ATOM 665 C CA . VAL A 1 84 ? 2.555 -4.643 0.663 1.00 93.06 84 VAL A CA 1
ATOM 666 C C . VAL A 1 84 ? 2.840 -4.996 2.128 1.00 93.06 84 VAL A C 1
ATOM 668 O O . VAL A 1 84 ? 3.499 -4.227 2.828 1.00 93.06 84 VAL A O 1
ATOM 671 N N . ALA A 1 85 ? 2.399 -6.160 2.614 1.00 90.44 85 ALA A N 1
ATOM 672 C CA . ALA A 1 85 ? 2.696 -6.609 3.974 1.00 90.44 85 ALA A CA 1
ATOM 673 C C . ALA A 1 85 ? 4.205 -6.808 4.208 1.00 90.44 85 ALA A C 1
ATOM 675 O O . ALA A 1 85 ? 4.725 -6.359 5.232 1.00 90.44 85 ALA A O 1
ATOM 676 N N . MET A 1 86 ? 4.920 -7.397 3.247 1.00 91.81 86 MET A N 1
ATOM 677 C CA . MET A 1 86 ? 6.377 -7.556 3.303 1.00 91.81 86 MET A CA 1
ATOM 678 C C . MET A 1 86 ? 7.106 -6.208 3.324 1.00 91.81 86 MET A C 1
ATOM 680 O O . MET A 1 86 ? 8.002 -6.008 4.149 1.00 91.81 86 MET A O 1
ATOM 684 N N . LEU A 1 87 ? 6.675 -5.248 2.499 1.00 91.62 87 LEU A N 1
ATOM 685 C CA . LEU A 1 87 ? 7.216 -3.885 2.525 1.00 91.62 87 LEU A CA 1
ATOM 686 C C . LEU A 1 87 ? 6.983 -3.215 3.888 1.00 91.62 87 LEU A C 1
ATOM 688 O O . LEU A 1 87 ? 7.899 -2.618 4.450 1.00 91.62 87 LEU A O 1
ATOM 692 N N . ARG A 1 88 ? 5.800 -3.384 4.493 1.00 91.69 88 ARG A N 1
ATOM 693 C CA . ARG A 1 88 ? 5.508 -2.865 5.844 1.00 91.69 88 ARG A CA 1
ATOM 694 C C . ARG A 1 88 ? 6.385 -3.497 6.928 1.00 91.69 88 ARG A C 1
ATOM 696 O O . ARG A 1 88 ? 6.794 -2.805 7.861 1.00 91.69 88 ARG A O 1
ATOM 703 N N . ILE A 1 89 ? 6.685 -4.794 6.832 1.00 90.00 89 ILE A N 1
ATOM 704 C CA . ILE A 1 89 ? 7.619 -5.466 7.751 1.00 90.00 89 ILE A CA 1
ATOM 705 C C . ILE A 1 89 ? 9.018 -4.858 7.614 1.00 90.00 89 ILE A C 1
ATOM 707 O O . ILE A 1 89 ? 9.649 -4.556 8.630 1.00 90.00 89 ILE A O 1
ATOM 711 N N . ARG A 1 90 ? 9.470 -4.613 6.378 1.00 89.19 90 ARG A N 1
ATOM 712 C CA . ARG A 1 90 ? 10.749 -3.946 6.104 1.00 89.19 90 ARG A CA 1
ATOM 713 C C . ARG A 1 90 ? 10.796 -2.547 6.720 1.00 89.19 90 ARG A C 1
ATOM 715 O O . ARG A 1 90 ? 11.744 -2.255 7.440 1.00 89.19 90 ARG A O 1
ATOM 722 N N . VAL A 1 91 ? 9.747 -1.738 6.545 1.00 89.81 91 VAL A N 1
ATOM 723 C CA . VAL A 1 91 ? 9.636 -0.410 7.179 1.00 89.81 91 VAL A CA 1
ATOM 724 C C . VAL A 1 91 ? 9.754 -0.504 8.704 1.00 89.81 91 VAL A C 1
ATOM 726 O O . VAL A 1 91 ? 10.532 0.231 9.302 1.00 89.81 91 VAL A O 1
ATOM 729 N N . ARG A 1 92 ? 9.052 -1.445 9.353 1.00 88.19 92 ARG A N 1
ATOM 730 C CA . ARG A 1 92 ? 9.145 -1.632 10.818 1.00 88.19 92 ARG A CA 1
ATOM 731 C C . ARG A 1 92 ? 10.547 -2.002 11.282 1.00 88.19 92 ARG A C 1
ATOM 733 O O . ARG A 1 92 ? 10.951 -1.587 12.364 1.00 88.19 92 ARG A O 1
ATOM 740 N N . ARG A 1 93 ? 11.251 -2.822 10.502 1.00 86.38 93 ARG A N 1
ATOM 741 C CA . ARG A 1 93 ? 12.633 -3.211 10.786 1.00 86.38 93 ARG A CA 1
ATOM 742 C C . ARG A 1 93 ? 13.555 -1.995 10.705 1.00 86.38 93 ARG A C 1
ATOM 744 O O . ARG A 1 93 ? 14.243 -1.705 11.674 1.00 86.38 93 ARG A O 1
ATOM 751 N N . MET A 1 94 ? 13.443 -1.231 9.621 1.00 83.81 94 MET A N 1
ATOM 752 C CA . MET A 1 94 ? 14.194 0.007 9.395 1.00 83.81 94 MET A CA 1
ATOM 753 C C . MET A 1 94 ? 13.965 1.052 10.495 1.00 83.81 94 MET A C 1
ATOM 755 O O . MET A 1 94 ? 14.909 1.668 10.977 1.00 83.81 94 MET A O 1
ATOM 759 N N . SER A 1 95 ? 12.722 1.219 10.955 1.00 82.31 95 SER A N 1
ATOM 760 C CA . SER A 1 95 ? 12.416 2.143 12.055 1.00 82.31 95 SER A CA 1
ATOM 761 C C . SER A 1 95 ? 12.991 1.711 13.408 1.00 82.31 95 SER A C 1
ATOM 763 O O . SER A 1 95 ? 13.187 2.564 14.262 1.00 82.31 95 SER A O 1
ATOM 765 N N . ARG A 1 96 ? 13.235 0.411 13.632 1.00 78.88 96 ARG A N 1
ATOM 766 C CA . ARG A 1 96 ? 13.836 -0.107 14.878 1.00 78.88 96 ARG A CA 1
ATOM 767 C C . ARG A 1 96 ? 15.357 -0.077 14.864 1.00 78.88 96 ARG A C 1
ATOM 769 O O . ARG A 1 96 ? 15.960 0.067 15.915 1.00 78.88 96 ARG A O 1
ATOM 776 N N . GLU A 1 97 ? 15.948 -0.284 13.696 1.00 76.75 97 GLU A N 1
ATOM 777 C CA . GLU A 1 97 ? 17.399 -0.343 13.500 1.00 76.75 97 GLU A CA 1
ATOM 778 C C . GLU A 1 97 ? 18.016 1.061 13.310 1.00 76.75 97 GLU A C 1
ATOM 780 O O . GLU A 1 97 ? 19.184 1.153 12.958 1.00 76.75 97 GLU A O 1
ATOM 785 N N . GLU A 1 98 ? 17.240 2.142 13.504 1.00 64.69 98 GLU A N 1
ATOM 786 C CA . GLU A 1 98 ? 17.630 3.540 13.225 1.00 64.69 98 GLU A CA 1
ATOM 787 C C . GLU A 1 98 ? 18.315 3.718 11.861 1.00 64.69 98 GLU A C 1
ATOM 789 O O . GLU A 1 98 ? 19.176 4.579 11.678 1.00 64.69 98 GLU A O 1
ATOM 794 N N . THR A 1 99 ? 17.931 2.915 10.862 1.00 64.19 99 THR A N 1
ATOM 795 C CA . THR A 1 99 ? 18.480 3.087 9.515 1.00 64.19 99 THR A CA 1
ATOM 796 C C . THR A 1 99 ? 18.144 4.501 9.050 1.00 64.19 99 THR A C 1
ATOM 798 O O . THR A 1 99 ? 16.976 4.902 9.105 1.00 64.19 99 THR A O 1
ATOM 801 N N . GLY A 1 100 ? 19.187 5.251 8.679 1.00 64.00 100 GLY A N 1
ATOM 802 C CA . GLY A 1 100 ? 19.146 6.690 8.432 1.00 64.00 100 GLY A CA 1
ATOM 803 C C . GLY A 1 100 ? 18.120 7.139 7.387 1.00 64.00 100 GLY A C 1
ATOM 804 O O . GLY A 1 100 ? 17.404 6.347 6.775 1.00 64.00 100 GLY A O 1
ATOM 805 N N . GLN A 1 101 ? 18.030 8.455 7.189 1.00 76.81 101 GLN A N 1
ATOM 806 C CA . GLN A 1 101 ? 17.112 9.048 6.213 1.00 76.81 101 GLN A CA 1
ATOM 807 C C . GLN A 1 101 ? 17.307 8.435 4.811 1.00 76.81 101 GLN A C 1
ATOM 809 O O . GLN A 1 101 ? 18.446 8.128 4.447 1.00 76.81 101 GLN A O 1
ATOM 814 N N . PRO A 1 102 ? 16.229 8.286 4.012 1.00 83.94 102 PRO A N 1
ATOM 815 C CA . PRO A 1 102 ? 16.327 7.739 2.656 1.00 83.94 102 PRO A CA 1
ATOM 816 C C . PRO A 1 102 ? 17.357 8.514 1.828 1.00 83.94 102 PRO A C 1
ATOM 818 O O . PRO A 1 102 ? 17.574 9.701 2.077 1.00 83.94 102 PRO A O 1
ATOM 821 N N . GLN A 1 103 ? 18.025 7.875 0.870 1.00 86.25 103 GLN A N 1
ATOM 822 C CA . GLN A 1 103 ? 19.078 8.532 0.088 1.00 86.25 103 GLN A CA 1
ATOM 823 C C . GLN A 1 103 ? 18.487 9.516 -0.928 1.00 86.25 103 GLN A C 1
ATOM 825 O O . GLN A 1 103 ? 19.038 10.594 -1.154 1.00 86.25 103 GLN A O 1
ATOM 830 N N . SER A 1 104 ? 17.326 9.181 -1.483 1.00 88.94 104 SER A N 1
ATOM 831 C CA . SER A 1 104 ? 16.625 9.966 -2.487 1.00 88.94 104 SER A CA 1
ATOM 832 C C . SER A 1 104 ? 16.020 11.250 -1.916 1.00 88.94 104 SER A C 1
ATOM 834 O O . SER A 1 104 ? 15.303 11.266 -0.908 1.00 88.94 104 SER A O 1
ATOM 836 N N . ALA A 1 105 ? 16.260 12.359 -2.619 1.00 90.50 105 ALA A N 1
ATOM 837 C CA . ALA A 1 105 ? 15.682 13.657 -2.280 1.00 90.50 105 ALA A CA 1
ATOM 838 C C . ALA A 1 105 ? 14.143 13.619 -2.302 1.00 90.50 105 ALA A C 1
ATOM 840 O O . ALA A 1 105 ? 13.493 14.240 -1.458 1.00 90.50 105 ALA A O 1
ATOM 841 N N . VAL A 1 106 ? 13.565 12.840 -3.223 1.00 92.62 106 VAL A N 1
ATOM 842 C CA . VAL A 1 106 ? 12.114 12.679 -3.380 1.00 92.62 106 VAL A CA 1
ATOM 843 C C . VAL A 1 106 ? 11.492 12.037 -2.136 1.00 92.62 106 VAL A C 1
ATOM 845 O O . VAL A 1 106 ? 10.512 12.565 -1.608 1.00 92.62 106 VAL A O 1
ATOM 848 N N . ALA A 1 107 ? 12.086 10.958 -1.611 1.00 91.94 107 ALA A N 1
ATOM 849 C CA . ALA A 1 107 ? 11.592 10.298 -0.406 1.00 91.94 107 ALA A CA 1
ATOM 850 C C . ALA A 1 107 ? 11.819 11.142 0.860 1.00 91.94 107 ALA A C 1
ATOM 852 O O . ALA A 1 107 ? 10.934 11.203 1.714 1.00 91.94 107 ALA A O 1
ATOM 853 N N . ARG A 1 108 ? 12.954 11.855 0.973 1.00 92.88 108 ARG A N 1
ATOM 854 C CA . ARG A 1 108 ? 13.189 12.806 2.081 1.00 92.88 108 ARG A CA 1
ATOM 855 C C . ARG A 1 108 ? 12.129 13.898 2.116 1.00 92.88 108 ARG A C 1
ATOM 857 O O . ARG A 1 108 ? 11.577 14.194 3.172 1.00 92.88 108 ARG A O 1
ATOM 864 N N . ARG A 1 109 ? 11.823 14.477 0.952 1.00 92.69 109 ARG A N 1
ATOM 865 C CA . ARG A 1 109 ? 10.791 15.507 0.830 1.00 92.69 109 ARG A CA 1
ATOM 866 C C . ARG A 1 109 ? 9.424 14.968 1.231 1.00 92.69 109 ARG A C 1
ATOM 868 O O . ARG A 1 109 ? 8.729 1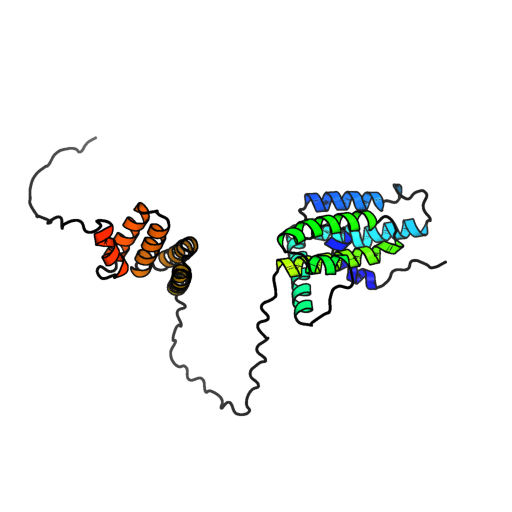5.653 1.973 1.00 92.69 109 ARG A O 1
ATOM 875 N N . LEU A 1 110 ? 9.072 13.748 0.815 1.00 92.69 110 LEU A N 1
ATOM 876 C CA . LEU A 1 110 ? 7.816 13.109 1.213 1.00 92.69 110 LEU A CA 1
ATOM 877 C C . LEU A 1 110 ? 7.685 13.014 2.743 1.00 92.69 110 LEU A C 1
ATOM 879 O O . LEU A 1 110 ? 6.643 13.385 3.275 1.00 92.69 110 LEU A O 1
ATOM 883 N N . LEU A 1 111 ? 8.735 12.581 3.452 1.00 90.12 111 LEU A N 1
ATOM 884 C CA . LEU A 1 111 ? 8.719 12.444 4.918 1.00 90.12 111 LEU A CA 1
ATOM 885 C C . LEU A 1 111 ? 8.543 13.774 5.668 1.00 90.12 111 LEU A C 1
ATOM 887 O O . LEU A 1 111 ? 8.029 13.772 6.784 1.00 90.12 111 LEU A O 1
ATOM 891 N N . ASN A 1 112 ? 8.937 14.894 5.060 1.00 90.12 112 ASN A N 1
ATOM 892 C CA . ASN A 1 112 ? 8.836 16.228 5.659 1.00 90.12 112 ASN A CA 1
ATOM 893 C C . ASN A 1 112 ? 7.513 16.945 5.332 1.00 90.12 112 ASN A C 1
ATOM 895 O O . ASN A 1 112 ? 7.280 18.058 5.808 1.00 90.12 112 ASN A O 1
ATOM 899 N N . LEU A 1 113 ? 6.652 16.354 4.496 1.00 88.50 113 LEU A N 1
ATOM 900 C CA . LEU A 1 113 ? 5.385 16.964 4.101 1.00 88.50 113 LEU A CA 1
ATOM 901 C C . LEU A 1 113 ? 4.255 16.659 5.100 1.00 88.50 113 LEU A C 1
ATOM 903 O O . LEU A 1 113 ? 4.191 15.570 5.670 1.00 88.50 113 LEU A O 1
ATOM 907 N N . PRO A 1 114 ? 3.283 17.577 5.256 1.00 86.94 114 PRO A N 1
ATOM 908 C CA . PRO A 1 114 ? 2.040 17.280 5.959 1.00 86.94 114 PRO A CA 1
ATOM 909 C C . PRO A 1 114 ? 1.277 16.121 5.298 1.00 86.94 114 PRO A C 1
ATOM 911 O O . PRO A 1 114 ? 1.176 16.068 4.070 1.00 86.94 114 PRO A O 1
ATOM 914 N N . LEU A 1 115 ? 0.644 15.257 6.104 1.00 80.31 115 LEU A N 1
ATOM 915 C CA . LEU A 1 115 ? -0.053 14.041 5.641 1.00 80.31 115 LEU A CA 1
ATOM 916 C C . LEU A 1 115 ? -1.053 14.278 4.495 1.00 80.31 115 LEU A C 1
ATOM 918 O O . LEU A 1 115 ? -1.147 13.460 3.590 1.00 80.31 115 LEU A O 1
ATOM 922 N N . HIS A 1 116 ? -1.773 15.404 4.495 1.00 81.56 116 HIS A N 1
ATOM 923 C CA . HIS A 1 116 ? -2.760 15.722 3.454 1.00 81.56 116 HIS A CA 1
ATOM 924 C C . HIS A 1 116 ? -2.135 16.064 2.088 1.00 81.56 116 HIS A C 1
ATOM 926 O O . HIS A 1 116 ? -2.793 15.913 1.064 1.00 81.56 116 HIS A O 1
ATOM 932 N N . LYS A 1 117 ? -0.873 16.520 2.053 1.00 90.19 117 LYS A N 1
ATOM 933 C CA . LYS A 1 117 ? -0.122 16.766 0.805 1.00 90.19 117 LYS A CA 1
ATOM 934 C C . LYS A 1 117 ? 0.731 15.568 0.396 1.00 90.19 117 LYS A C 1
ATOM 936 O O . LYS A 1 117 ? 1.096 15.467 -0.772 1.00 90.19 117 LYS A O 1
ATOM 941 N N . ALA A 1 118 ? 1.040 14.680 1.341 1.00 90.00 118 ALA A N 1
ATOM 942 C CA . ALA A 1 118 ? 1.890 13.517 1.121 1.00 90.00 118 ALA A CA 1
ATOM 943 C C . ALA A 1 118 ? 1.315 12.568 0.056 1.00 90.00 118 ALA A C 1
ATOM 945 O O . ALA A 1 118 ? 2.063 12.119 -0.804 1.00 90.00 118 ALA A O 1
ATOM 946 N N . ASP A 1 119 ? 0.000 12.323 0.061 1.00 89.44 119 ASP A N 1
ATOM 947 C CA . ASP A 1 119 ? -0.651 11.418 -0.903 1.00 89.44 119 ASP A CA 1
ATOM 948 C C . ASP A 1 119 ? -0.551 11.931 -2.343 1.00 89.44 119 ASP A C 1
ATOM 950 O O . ASP A 1 119 ? -0.200 11.184 -3.254 1.00 89.44 119 ASP A O 1
ATOM 954 N N . ILE A 1 120 ? -0.820 13.225 -2.538 1.00 91.88 120 ILE A N 1
ATOM 955 C CA . ILE A 1 120 ? -0.762 13.868 -3.856 1.00 91.88 120 ILE A CA 1
ATOM 956 C C . ILE A 1 120 ? 0.679 13.876 -4.366 1.00 91.88 120 ILE A C 1
ATOM 958 O O . ILE A 1 120 ? 0.932 13.460 -5.494 1.00 91.88 120 ILE A O 1
ATOM 962 N N . TYR A 1 121 ? 1.620 14.303 -3.520 1.00 95.62 121 TYR A N 1
ATOM 963 C CA . TYR A 1 121 ? 3.038 14.331 -3.868 1.00 95.62 121 TYR A CA 1
ATOM 964 C C . TYR A 1 121 ? 3.559 12.931 -4.209 1.00 95.62 121 TYR A C 1
ATOM 966 O O . TYR A 1 121 ? 4.264 12.765 -5.196 1.00 95.62 121 TYR A O 1
ATOM 974 N N . TYR A 1 122 ? 3.169 11.914 -3.436 1.00 95.94 122 TYR A N 1
ATOM 975 C CA . TYR A 1 122 ? 3.547 10.528 -3.688 1.00 95.94 122 TYR A CA 1
ATOM 976 C C . TYR A 1 122 ? 3.092 10.047 -5.072 1.00 95.94 122 TYR A C 1
ATOM 978 O O . TYR A 1 122 ? 3.916 9.572 -5.849 1.00 95.94 122 TYR A O 1
ATOM 986 N N . GLU A 1 123 ? 1.808 10.203 -5.410 1.00 94.12 123 GLU A N 1
ATOM 987 C CA . GLU A 1 123 ? 1.285 9.762 -6.711 1.00 94.12 123 GLU A CA 1
ATOM 988 C C . GLU A 1 123 ? 1.922 10.531 -7.885 1.00 94.12 123 GLU A C 1
ATOM 990 O O . GLU A 1 123 ? 2.219 9.933 -8.923 1.00 94.12 123 GLU A O 1
ATOM 995 N N . GLN A 1 124 ? 2.191 11.832 -7.717 1.00 96.06 124 GLN A N 1
ATOM 996 C CA . GLN A 1 124 ? 2.895 12.647 -8.715 1.00 96.06 124 GLN A CA 1
ATOM 997 C C . GLN A 1 124 ? 4.337 12.172 -8.914 1.00 96.06 124 GLN A C 1
ATOM 999 O O . GLN A 1 124 ? 4.728 11.856 -10.035 1.00 96.06 124 GLN A O 1
ATOM 1004 N N . SER A 1 125 ? 5.100 12.028 -7.829 1.00 96.44 125 SER A N 1
ATOM 1005 C CA . SER A 1 125 ? 6.493 11.582 -7.888 1.00 96.44 125 SER A CA 1
ATOM 1006 C C . SER A 1 125 ? 6.642 10.168 -8.450 1.00 96.44 125 SER A C 1
ATOM 1008 O O . SER A 1 125 ? 7.570 9.913 -9.211 1.00 96.44 125 SER A O 1
ATOM 1010 N N . VAL A 1 126 ? 5.728 9.247 -8.119 1.00 96.88 126 VAL A N 1
ATOM 1011 C CA . VAL A 1 126 ? 5.716 7.909 -8.734 1.00 96.88 126 VAL A CA 1
ATOM 1012 C C . VAL A 1 126 ? 5.495 8.017 -10.241 1.00 96.88 126 VAL A C 1
ATOM 1014 O O . VAL A 1 126 ? 6.177 7.329 -10.992 1.00 96.88 126 VAL A O 1
ATOM 1017 N N . THR A 1 127 ? 4.580 8.881 -10.688 1.00 96.00 127 THR A N 1
ATOM 1018 C CA . THR A 1 127 ? 4.296 9.076 -12.118 1.00 96.00 127 THR A CA 1
ATOM 1019 C C . THR A 1 127 ? 5.513 9.635 -12.859 1.00 96.00 127 THR A C 1
ATOM 1021 O O . THR A 1 127 ? 5.920 9.055 -13.861 1.00 96.00 127 THR A O 1
ATOM 1024 N N . GLU A 1 128 ? 6.141 10.688 -12.330 1.00 95.69 128 GLU A N 1
ATOM 1025 C CA . GLU A 1 128 ? 7.333 11.321 -12.917 1.00 95.69 128 GLU A CA 1
ATOM 1026 C C . GLU A 1 128 ? 8.511 10.339 -13.029 1.00 95.69 128 GLU A C 1
ATOM 1028 O O . GLU A 1 128 ? 9.103 10.179 -14.098 1.00 95.69 128 GLU A O 1
ATOM 1033 N N . LEU A 1 129 ? 8.817 9.618 -11.944 1.00 95.06 129 LEU A N 1
ATOM 1034 C CA . LEU A 1 129 ? 9.882 8.611 -11.937 1.00 95.06 129 LEU A CA 1
ATOM 1035 C C . LEU A 1 129 ? 9.565 7.460 -12.904 1.00 95.06 129 LEU A C 1
ATOM 1037 O O . LEU A 1 129 ? 10.437 7.000 -13.641 1.00 95.06 129 LEU A O 1
ATOM 1041 N N . ALA A 1 130 ? 8.309 7.012 -12.952 1.00 94.56 130 ALA A N 1
ATOM 1042 C CA . ALA A 1 130 ? 7.877 5.944 -13.844 1.00 94.56 130 ALA A CA 1
ATOM 1043 C C . ALA A 1 130 ? 7.983 6.334 -15.331 1.00 94.56 130 ALA A C 1
ATOM 1045 O O . ALA A 1 130 ? 8.262 5.475 -16.172 1.00 94.56 130 ALA A O 1
ATOM 1046 N N . GLU A 1 131 ? 7.772 7.596 -15.697 1.00 93.31 131 GLU A N 1
ATOM 1047 C CA . GLU A 1 131 ? 7.935 8.056 -17.083 1.00 93.31 131 GLU A CA 1
ATOM 1048 C C . GLU A 1 131 ? 9.388 7.977 -17.561 1.00 93.31 131 GLU A C 1
ATOM 1050 O O . GLU A 1 131 ? 9.624 7.644 -18.724 1.00 93.31 131 GLU A O 1
ATOM 1055 N N . GLN A 1 132 ? 10.345 8.204 -16.658 1.00 92.88 132 GLN A N 1
ATOM 1056 C CA . GLN A 1 132 ? 11.782 8.212 -16.947 1.00 92.88 132 GLN A CA 1
ATOM 1057 C C . GLN A 1 132 ? 12.435 6.825 -16.827 1.00 92.88 132 GLN A C 1
ATOM 1059 O O . GLN A 1 132 ? 13.403 6.540 -17.530 1.00 92.88 132 GLN A O 1
ATOM 1064 N N . GLN A 1 133 ? 11.875 5.941 -15.991 1.00 91.44 133 GLN A N 1
ATOM 1065 C CA . GLN A 1 133 ? 12.448 4.643 -15.604 1.00 91.44 133 GLN A CA 1
ATOM 1066 C C . GLN A 1 133 ? 12.964 3.782 -16.768 1.00 91.44 133 GLN A C 1
ATOM 1068 O O . GLN A 1 133 ? 13.990 3.125 -16.628 1.00 91.44 133 GLN A O 1
ATOM 1073 N N . TYR A 1 134 ? 12.256 3.770 -17.900 1.00 90.12 134 TYR A N 1
ATOM 1074 C CA . TYR A 1 134 ? 12.570 2.925 -19.061 1.00 90.12 134 TYR A CA 1
ATOM 1075 C C . TYR A 1 134 ? 12.992 3.723 -20.307 1.00 90.12 134 TYR A C 1
ATOM 1077 O O . TYR A 1 134 ? 13.020 3.163 -21.397 1.00 90.12 134 TYR A O 1
ATOM 1085 N N . GLN A 1 135 ? 13.296 5.020 -20.164 1.00 86.50 135 GLN A N 1
ATOM 1086 C CA . GLN A 1 135 ? 13.778 5.855 -21.277 1.00 86.50 135 GLN A CA 1
ATOM 1087 C C . GLN A 1 135 ? 15.287 5.697 -21.481 1.00 86.50 135 GLN A C 1
ATOM 1089 O O . GLN A 1 135 ? 15.754 5.580 -22.609 1.00 86.50 135 GLN A O 1
ATOM 1094 N N . GLN A 1 136 ? 16.044 5.688 -20.380 1.00 84.06 136 GLN A N 1
ATOM 1095 C CA . GLN A 1 136 ? 17.498 5.532 -20.366 1.00 84.06 136 GLN A CA 1
ATOM 1096 C C . GLN A 1 136 ? 17.861 4.376 -19.438 1.00 84.06 136 GLN A C 1
ATOM 1098 O O . GLN A 1 136 ? 17.679 4.458 -18.220 1.00 84.06 136 GLN A O 1
ATOM 1103 N N . PHE A 1 137 ? 18.352 3.278 -20.011 1.00 81.81 137 PHE A N 1
ATOM 1104 C CA . PHE A 1 137 ? 18.619 2.049 -19.262 1.00 81.81 137 PHE A CA 1
ATOM 1105 C C . PHE A 1 137 ? 19.736 2.211 -18.225 1.00 81.81 137 PHE A C 1
ATOM 1107 O O . PHE A 1 137 ? 19.744 1.499 -17.226 1.00 81.81 137 PHE A O 1
ATOM 1114 N N . GLU A 1 138 ? 20.625 3.187 -18.403 1.00 83.62 138 GLU A N 1
ATOM 1115 C CA . GLU A 1 138 ? 21.672 3.544 -17.443 1.00 83.62 138 GLU A CA 1
ATOM 1116 C C . GLU A 1 138 ? 21.087 4.094 -16.134 1.00 83.62 138 GLU A C 1
ATOM 1118 O O . GLU A 1 138 ? 21.660 3.910 -15.063 1.00 83.62 138 GLU A O 1
ATOM 1123 N N . GLN A 1 139 ? 19.932 4.763 -16.208 1.00 86.12 139 GLN A N 1
ATOM 1124 C CA . GLN A 1 139 ? 19.258 5.353 -15.049 1.00 86.12 139 GLN A CA 1
ATOM 1125 C C . GLN A 1 139 ? 18.219 4.419 -14.425 1.00 86.12 139 GLN A C 1
ATOM 1127 O O . GLN A 1 139 ? 17.758 4.692 -13.316 1.00 86.12 139 GLN A O 1
ATOM 1132 N N . PHE A 1 140 ? 17.870 3.318 -15.099 1.00 88.12 140 PHE A N 1
ATOM 1133 C CA . PHE A 1 140 ? 16.844 2.369 -14.660 1.00 88.12 140 PHE A CA 1
ATOM 1134 C C . PHE A 1 140 ? 17.039 1.938 -13.203 1.00 88.12 140 PHE A C 1
ATOM 1136 O O . PHE A 1 140 ? 16.098 1.971 -12.408 1.00 88.12 140 PHE A O 1
ATOM 1143 N N . GLU A 1 141 ? 18.265 1.567 -12.838 1.00 86.88 141 GLU A N 1
ATOM 1144 C CA . GLU A 1 141 ? 18.592 1.086 -11.498 1.00 86.88 141 GLU A CA 1
ATOM 1145 C C . GLU A 1 141 ? 18.422 2.182 -10.440 1.00 86.88 141 GLU A C 1
ATOM 1147 O O . GLU A 1 141 ? 17.731 1.978 -9.441 1.00 86.88 141 GLU A O 1
ATOM 1152 N N . SER A 1 142 ? 18.955 3.377 -10.709 1.00 88.88 142 SER A N 1
ATOM 1153 C CA . SER A 1 142 ? 18.816 4.537 -9.824 1.00 88.88 142 SER A CA 1
ATOM 1154 C C . SER A 1 142 ? 17.351 4.933 -9.633 1.00 88.88 142 SER A C 1
ATOM 1156 O O . SER A 1 142 ? 16.897 5.118 -8.505 1.00 88.88 142 SER A O 1
ATOM 1158 N N . ILE A 1 143 ? 16.573 5.010 -10.716 1.00 91.88 143 ILE A N 1
ATOM 1159 C CA . ILE A 1 143 ? 15.153 5.380 -10.660 1.00 91.88 143 ILE A CA 1
ATOM 1160 C C . ILE A 1 143 ? 14.342 4.314 -9.913 1.00 91.88 143 ILE A C 1
ATOM 1162 O O . ILE A 1 143 ? 13.504 4.645 -9.074 1.00 91.88 143 ILE A O 1
ATOM 1166 N N . THR A 1 144 ? 14.612 3.029 -10.156 1.00 91.94 144 THR A N 1
ATOM 1167 C CA . THR A 1 144 ? 13.923 1.925 -9.469 1.00 91.94 144 THR A CA 1
ATOM 1168 C C . THR A 1 144 ? 14.260 1.896 -7.973 1.00 91.94 144 THR A C 1
ATOM 1170 O O . THR A 1 144 ? 13.378 1.649 -7.143 1.00 91.94 144 THR A O 1
ATOM 1173 N N . ALA A 1 145 ? 15.502 2.217 -7.597 1.00 90.31 145 ALA A N 1
ATOM 1174 C CA . ALA A 1 145 ? 15.894 2.389 -6.201 1.00 90.31 145 ALA A CA 1
ATOM 1175 C C . ALA A 1 145 ? 15.167 3.579 -5.548 1.00 90.31 145 ALA A C 1
ATOM 1177 O O . ALA A 1 145 ? 14.609 3.430 -4.460 1.00 90.31 145 ALA A O 1
ATOM 1178 N N . GLN A 1 146 ? 15.080 4.726 -6.233 1.00 92.94 146 GLN A N 1
ATOM 1179 C CA . GLN A 1 146 ? 14.332 5.896 -5.756 1.00 92.94 146 GLN A CA 1
ATOM 1180 C C . GLN A 1 146 ? 12.840 5.593 -5.563 1.00 92.94 146 GLN A C 1
ATOM 1182 O O . GLN A 1 146 ? 12.271 5.965 -4.538 1.00 92.94 146 GLN A O 1
ATOM 1187 N N . LEU A 1 147 ? 12.213 4.874 -6.501 1.00 94.94 147 LEU A N 1
ATOM 1188 C CA . LEU A 1 147 ? 10.830 4.404 -6.372 1.00 94.94 147 LEU A CA 1
ATOM 1189 C C . LEU A 1 147 ? 10.656 3.495 -5.149 1.00 94.94 147 LEU A C 1
ATOM 1191 O O . LEU A 1 147 ? 9.726 3.685 -4.366 1.00 94.94 147 LEU A O 1
ATOM 1195 N N . SER A 1 148 ? 11.582 2.557 -4.943 1.00 93.12 148 SER A N 1
ATOM 1196 C CA . SER A 1 148 ? 11.558 1.648 -3.790 1.00 93.12 148 SER A CA 1
ATOM 1197 C C . SER A 1 148 ? 11.655 2.413 -2.464 1.00 93.12 148 SER A C 1
ATOM 1199 O O . SER A 1 148 ? 10.891 2.166 -1.530 1.00 93.12 148 SER A O 1
ATOM 1201 N N . GLU A 1 149 ? 12.565 3.385 -2.367 1.00 92.75 149 GLU A N 1
ATOM 1202 C CA . GLU A 1 149 ? 12.676 4.242 -1.183 1.00 92.75 149 GLU A CA 1
ATOM 1203 C C . GLU A 1 149 ? 11.426 5.095 -0.964 1.00 92.75 149 GLU A C 1
ATOM 1205 O O . GLU A 1 149 ? 10.952 5.224 0.168 1.00 92.75 149 GLU A O 1
ATOM 1210 N N . LEU A 1 150 ? 10.868 5.648 -2.043 1.00 94.81 150 LEU A N 1
ATOM 1211 C CA . LEU A 1 150 ? 9.651 6.446 -2.006 1.00 94.81 150 LEU A CA 1
ATOM 1212 C C . LEU A 1 150 ? 8.464 5.621 -1.490 1.00 94.81 150 LEU A C 1
ATOM 1214 O O . LEU A 1 150 ? 7.695 6.103 -0.658 1.00 94.81 150 LEU A O 1
ATOM 1218 N N . HIS A 1 151 ? 8.343 4.362 -1.918 1.00 94.94 151 HIS A N 1
ATOM 1219 C CA . HIS A 1 151 ? 7.324 3.428 -1.437 1.00 94.94 151 HIS A CA 1
ATOM 1220 C C . HIS A 1 151 ? 7.467 3.145 0.058 1.00 94.94 151 HIS A C 1
ATOM 1222 O O . HIS A 1 151 ? 6.485 3.209 0.803 1.00 94.94 151 HIS A O 1
ATOM 1228 N N . LEU A 1 152 ? 8.689 2.875 0.522 1.00 92.62 152 LEU A N 1
ATOM 1229 C CA . LEU A 1 152 ? 8.961 2.640 1.940 1.00 92.62 152 LEU A CA 1
ATOM 1230 C C . LEU A 1 152 ? 8.678 3.893 2.785 1.00 92.62 152 LEU A C 1
ATOM 1232 O O . LEU A 1 152 ? 8.072 3.782 3.852 1.00 92.62 152 LEU A O 1
ATOM 1236 N N . ALA A 1 153 ? 9.047 5.082 2.299 1.00 92.31 153 ALA A N 1
ATOM 1237 C CA . ALA A 1 153 ? 8.758 6.356 2.956 1.00 92.31 153 ALA A CA 1
ATOM 1238 C C . ALA A 1 153 ? 7.249 6.635 3.039 1.00 92.31 153 ALA A C 1
ATOM 1240 O O . ALA A 1 153 ? 6.744 7.007 4.100 1.00 92.31 153 ALA A O 1
ATOM 1241 N N . TYR A 1 154 ? 6.510 6.387 1.956 1.00 93.25 154 TYR A N 1
ATOM 1242 C CA . TYR A 1 154 ? 5.055 6.523 1.931 1.00 93.25 154 TYR A CA 1
ATOM 1243 C C . TYR A 1 154 ? 4.372 5.572 2.920 1.00 93.25 154 TYR A C 1
ATOM 1245 O O . TYR A 1 154 ? 3.523 5.984 3.716 1.00 93.25 154 TYR A O 1
ATOM 1253 N N . LEU A 1 155 ? 4.788 4.302 2.934 1.00 91.50 155 LEU A N 1
ATOM 1254 C CA . LEU A 1 155 ? 4.275 3.317 3.883 1.00 91.50 155 LEU A CA 1
ATOM 1255 C C . LEU A 1 155 ? 4.623 3.686 5.331 1.00 91.50 155 LEU A C 1
ATOM 1257 O O . LEU A 1 155 ? 3.770 3.515 6.200 1.00 91.50 155 LEU A O 1
ATOM 1261 N N . ARG A 1 156 ? 5.814 4.244 5.595 1.00 90.00 156 ARG A N 1
ATOM 1262 C CA . ARG A 1 156 ? 6.196 4.759 6.920 1.00 90.00 156 ARG A CA 1
ATOM 1263 C C . ARG A 1 156 ? 5.230 5.841 7.404 1.00 90.00 156 ARG A C 1
ATOM 1265 O O . ARG A 1 156 ? 4.751 5.748 8.529 1.00 90.00 156 ARG A O 1
ATOM 1272 N N . LEU A 1 157 ? 4.887 6.809 6.553 1.00 88.12 157 LEU A N 1
ATOM 1273 C CA . LEU A 1 157 ? 3.915 7.854 6.899 1.00 88.12 157 LEU A CA 1
ATOM 1274 C C . LEU A 1 157 ? 2.520 7.278 7.158 1.00 88.12 157 LEU A C 1
ATOM 1276 O O . LEU A 1 157 ? 1.886 7.618 8.155 1.00 88.12 157 LEU A O 1
ATOM 1280 N N . LYS A 1 158 ? 2.046 6.374 6.290 1.00 85.81 158 LYS A N 1
ATOM 1281 C CA . LYS A 1 158 ? 0.711 5.762 6.412 1.00 85.81 158 LYS A CA 1
ATOM 1282 C C . LYS A 1 158 ? 0.567 4.839 7.617 1.00 85.81 158 LYS A C 1
ATOM 1284 O O . LYS A 1 158 ? -0.538 4.674 8.127 1.00 85.81 158 LYS A O 1
ATOM 1289 N N . MET A 1 159 ? 1.656 4.221 8.062 1.00 83.69 159 MET A N 1
ATOM 1290 C CA . MET A 1 159 ? 1.667 3.378 9.255 1.00 83.69 159 MET A CA 1
ATOM 1291 C C . MET A 1 159 ? 1.693 4.179 10.562 1.00 83.69 159 MET A C 1
ATOM 1293 O O . MET A 1 159 ? 1.372 3.609 11.606 1.00 83.69 159 MET A O 1
ATOM 1297 N N . GLY A 1 160 ? 2.038 5.470 10.502 1.00 67.69 160 GLY A N 1
ATOM 1298 C CA . GLY A 1 160 ? 2.341 6.290 11.672 1.00 67.69 160 GLY A CA 1
ATOM 1299 C C . GLY A 1 160 ? 3.665 5.897 12.335 1.00 67.69 160 GLY A C 1
ATOM 1300 O O . GLY A 1 160 ? 4.273 4.878 11.997 1.00 67.69 160 GLY A O 1
ATOM 1301 N N . GLU A 1 161 ? 4.113 6.707 13.298 1.00 54.22 161 GLU A N 1
ATOM 1302 C CA . GLU A 1 161 ? 5.226 6.350 14.187 1.00 54.22 161 GLU A CA 1
ATOM 1303 C C . GLU A 1 161 ? 4.939 4.970 14.802 1.00 54.22 161 GLU A C 1
ATOM 1305 O O . GLU A 1 161 ? 3.893 4.789 15.446 1.00 54.22 161 GLU A O 1
ATOM 1310 N N . PRO A 1 162 ? 5.803 3.959 14.593 1.00 46.84 162 PRO A N 1
ATOM 1311 C CA . PRO A 1 162 ? 5.615 2.690 15.261 1.00 46.84 162 PRO A CA 1
ATOM 1312 C C . PRO A 1 162 ? 5.677 2.974 16.758 1.00 46.84 162 PRO A C 1
ATOM 1314 O O . PRO A 1 162 ? 6.683 3.464 17.253 1.00 46.84 162 PRO A O 1
ATOM 1317 N N . VAL A 1 163 ? 4.616 2.649 17.498 1.00 43.16 163 VAL A N 1
ATOM 1318 C CA . VAL A 1 163 ? 4.701 2.573 18.958 1.00 43.16 163 VAL A CA 1
ATOM 1319 C C . VAL A 1 163 ? 5.706 1.461 19.250 1.00 43.16 163 VAL A C 1
ATOM 1321 O O . VAL A 1 163 ? 5.358 0.275 19.247 1.00 43.16 163 VAL A O 1
ATOM 1324 N N . ILE A 1 164 ? 6.978 1.835 19.405 1.00 49.78 164 ILE A N 1
ATOM 1325 C CA . ILE A 1 164 ? 8.053 0.960 19.846 1.00 49.78 164 ILE A CA 1
ATOM 1326 C C . ILE A 1 164 ? 7.691 0.612 21.285 1.00 49.78 164 ILE A C 1
ATOM 1328 O O . ILE A 1 164 ? 8.087 1.265 22.240 1.00 49.78 164 ILE A O 1
ATOM 1332 N N . ARG A 1 165 ? 6.873 -0.427 21.456 1.00 43.97 165 ARG A N 1
ATOM 1333 C CA . ARG A 1 165 ? 6.954 -1.205 22.680 1.00 43.97 165 ARG A CA 1
ATOM 1334 C C . ARG A 1 165 ? 8.331 -1.825 22.621 1.00 43.97 165 ARG A C 1
ATOM 1336 O O . ARG A 1 165 ? 8.555 -2.713 21.792 1.00 43.97 165 ARG A O 1
ATOM 1343 N N . GLU A 1 166 ? 9.241 -1.289 23.428 1.00 51.50 166 GLU A N 1
ATOM 1344 C CA . GLU A 1 166 ? 10.516 -1.923 23.716 1.00 51.50 166 GLU A CA 1
ATOM 1345 C C . GLU A 1 166 ? 10.251 -3.420 23.840 1.00 51.50 166 GLU A C 1
ATOM 1347 O O . GLU A 1 166 ? 9.315 -3.856 24.528 1.00 51.50 166 GLU A O 1
ATOM 1352 N N . LYS A 1 167 ? 11.012 -4.216 23.081 1.00 41.91 167 LYS A N 1
ATOM 1353 C CA . LYS A 1 167 ? 11.095 -5.648 23.346 1.00 41.91 167 LYS A CA 1
ATOM 1354 C C . LYS A 1 167 ? 11.360 -5.716 24.841 1.00 41.91 167 LYS A C 1
ATOM 1356 O O . LYS A 1 167 ? 12.407 -5.239 25.261 1.00 41.91 167 LYS A O 1
ATOM 1361 N N . ARG A 1 168 ? 10.417 -6.246 25.627 1.00 47.12 168 ARG A N 1
ATOM 1362 C CA . ARG A 1 168 ? 10.711 -6.645 26.999 1.00 47.12 168 ARG A CA 1
ATOM 1363 C C . ARG A 1 168 ? 11.904 -7.575 26.857 1.00 47.12 168 ARG A C 1
ATOM 1365 O O . ARG A 1 168 ? 11.746 -8.696 26.372 1.00 47.12 168 ARG A O 1
ATOM 1372 N N . THR A 1 169 ? 13.097 -7.058 27.132 1.00 46.22 169 THR A N 1
ATOM 1373 C CA . THR A 1 169 ? 14.272 -7.871 27.365 1.00 46.22 169 THR A CA 1
ATOM 1374 C C . THR A 1 169 ? 13.797 -8.872 28.397 1.00 46.22 169 THR A C 1
ATOM 1376 O O . THR A 1 169 ? 13.175 -8.497 29.396 1.00 46.22 169 THR A O 1
ATOM 1379 N N . GLY A 1 170 ? 13.892 -10.155 28.043 1.00 50.47 170 GLY A N 1
ATOM 1380 C CA . GLY A 1 170 ? 13.475 -11.220 28.938 1.00 50.47 170 GLY A CA 1
ATOM 1381 C C . GLY A 1 170 ? 14.058 -10.914 30.306 1.00 50.47 170 GLY A C 1
ATOM 1382 O O . GLY A 1 170 ? 15.223 -10.525 30.392 1.00 50.47 170 GLY A O 1
ATOM 1383 N N . ILE A 1 171 ? 13.215 -10.987 31.334 1.00 53.88 171 ILE A N 1
ATOM 1384 C CA . ILE A 1 171 ? 13.633 -10.851 32.725 1.00 53.88 171 ILE A CA 1
ATOM 1385 C C . ILE A 1 171 ? 14.874 -11.729 32.856 1.00 53.88 171 ILE A C 1
ATOM 1387 O O . ILE A 1 171 ? 14.783 -12.945 32.674 1.00 53.88 171 ILE A O 1
ATOM 1391 N N . VAL A 1 172 ? 16.039 -11.106 33.051 1.00 49.56 172 VAL A N 1
ATOM 1392 C CA . VAL A 1 172 ? 17.271 -11.827 33.350 1.00 49.56 172 VAL A CA 1
ATOM 1393 C C . VAL A 1 172 ? 16.920 -12.680 34.555 1.00 49.56 172 VAL A C 1
ATOM 1395 O O . VAL A 1 172 ? 16.507 -12.145 35.585 1.00 49.56 172 VAL A O 1
ATOM 1398 N N . ALA A 1 173 ? 16.965 -14.000 34.386 1.00 43.81 173 ALA A N 1
ATOM 1399 C CA . ALA A 1 173 ? 16.685 -14.923 35.465 1.00 43.81 173 ALA A CA 1
ATOM 1400 C C . ALA A 1 173 ? 17.681 -14.615 36.583 1.00 43.81 173 ALA A C 1
ATOM 1402 O O . ALA A 1 173 ? 18.873 -14.894 36.460 1.00 43.81 173 ALA A O 1
ATOM 1403 N N . ALA A 1 174 ? 17.199 -13.987 37.655 1.00 45.56 174 ALA A N 1
ATOM 1404 C CA . ALA A 1 174 ? 17.954 -13.902 38.887 1.00 45.56 174 ALA A CA 1
ATOM 1405 C C . ALA A 1 174 ? 18.326 -15.344 39.281 1.00 45.56 174 ALA A C 1
ATOM 1407 O O . ALA A 1 174 ? 17.450 -16.220 39.259 1.00 45.56 174 ALA A O 1
ATOM 1408 N N . PRO A 1 175 ? 19.598 -15.635 39.599 1.00 54.16 175 PRO A N 1
ATOM 1409 C CA . PRO A 1 175 ? 20.013 -16.975 39.966 1.00 54.16 175 PRO A CA 1
ATOM 1410 C C . PRO A 1 175 ? 19.519 -17.239 41.386 1.00 54.16 175 PRO A C 1
ATOM 1412 O O . PRO A 1 175 ? 20.227 -16.951 42.342 1.00 54.16 175 PRO A O 1
ATOM 1415 N N . GLN A 1 176 ? 18.266 -17.690 41.492 1.00 58.47 176 GLN A N 1
ATOM 1416 C CA . GLN A 1 176 ? 17.654 -18.498 42.557 1.00 58.47 176 GLN A CA 1
ATOM 1417 C C . GLN A 1 176 ? 16.122 -18.381 42.481 1.00 58.47 176 GLN A C 1
ATOM 1419 O O . GLN A 1 176 ? 15.452 -17.924 43.406 1.00 58.47 176 GLN A O 1
ATOM 1424 N N . ALA A 1 177 ? 15.529 -18.837 41.377 1.00 49.44 177 ALA A N 1
ATOM 1425 C CA . ALA A 1 177 ? 14.142 -19.279 41.440 1.00 49.44 177 ALA A CA 1
ATOM 1426 C C . ALA A 1 177 ? 14.150 -20.691 42.040 1.00 49.44 177 ALA A C 1
ATOM 1428 O O . ALA A 1 177 ? 14.577 -21.644 41.387 1.00 49.44 177 ALA A O 1
ATOM 1429 N N . LYS A 1 178 ? 13.729 -20.826 43.305 1.00 57.25 178 LYS A N 1
ATOM 1430 C CA . LYS A 1 178 ? 13.433 -22.145 43.880 1.00 57.25 178 LYS A CA 1
ATOM 1431 C C . LYS A 1 178 ? 12.418 -22.834 42.957 1.00 57.25 178 LYS A C 1
ATOM 1433 O O . LYS A 1 178 ? 11.464 -22.168 42.549 1.00 57.25 178 LYS A O 1
ATOM 1438 N N . PRO A 1 179 ? 12.608 -24.117 42.606 1.00 49.09 179 PRO A N 1
ATOM 1439 C CA . PRO A 1 179 ? 11.675 -24.817 41.740 1.00 49.09 179 PRO A CA 1
ATOM 1440 C C . PRO A 1 179 ? 10.292 -24.772 42.385 1.00 49.09 179 PRO A C 1
ATOM 1442 O O . PRO A 1 179 ? 10.090 -25.274 43.491 1.00 49.09 179 PRO A O 1
ATOM 1445 N N . ILE A 1 180 ? 9.357 -24.114 41.704 1.00 60.22 180 ILE A N 1
ATOM 1446 C CA . ILE A 1 180 ? 7.950 -24.139 42.077 1.00 60.22 180 ILE A CA 1
ATOM 1447 C C . ILE A 1 180 ? 7.507 -25.582 41.856 1.00 60.22 180 ILE A C 1
ATOM 1449 O O . ILE A 1 180 ? 7.401 -26.046 40.722 1.00 60.22 180 ILE A O 1
ATOM 1453 N N . GLN A 1 181 ? 7.306 -26.309 42.952 1.00 53.12 181 GLN A N 1
ATOM 1454 C CA . GLN A 1 181 ? 6.590 -27.571 42.913 1.00 53.12 181 GLN A CA 1
ATOM 1455 C C . GLN A 1 181 ? 5.156 -27.239 42.508 1.00 53.12 181 GLN A C 1
ATOM 1457 O O . GLN A 1 181 ? 4.430 -26.573 43.246 1.00 53.12 181 GLN A O 1
ATOM 1462 N N . PHE A 1 182 ? 4.769 -27.659 41.306 1.00 45.53 182 PHE A N 1
ATOM 1463 C CA . PHE A 1 182 ? 3.381 -27.614 40.879 1.00 45.53 182 PHE A CA 1
ATOM 1464 C C . PHE A 1 182 ? 2.598 -28.612 41.730 1.00 45.53 182 PHE A C 1
ATOM 1466 O O . PHE A 1 182 ? 2.531 -29.800 41.425 1.00 45.53 182 PHE A O 1
ATOM 1473 N N . ALA A 1 183 ? 2.016 -28.122 42.821 1.00 52.78 183 ALA A N 1
ATOM 1474 C CA . ALA A 1 183 ? 0.846 -28.760 43.389 1.00 52.78 183 ALA A CA 1
ATOM 1475 C C . ALA A 1 183 ? -0.311 -28.548 42.395 1.00 52.78 183 ALA A C 1
ATOM 1477 O O . ALA A 1 183 ? -0.459 -27.426 41.898 1.00 52.78 183 ALA A O 1
ATOM 1478 N N . PRO A 1 184 ? -1.129 -29.568 42.081 1.00 49.44 184 PRO A N 1
ATOM 1479 C CA . PRO A 1 184 ? -2.367 -29.374 41.337 1.00 49.44 184 PRO A CA 1
ATOM 1480 C C . PRO A 1 184 ? -3.348 -28.610 42.238 1.00 49.44 184 PRO A C 1
ATOM 1482 O O . PRO A 1 184 ? -4.190 -29.184 42.923 1.00 49.44 184 PRO A O 1
ATOM 1485 N N . GLY A 1 185 ? -3.163 -27.295 42.307 1.00 47.28 185 GLY A N 1
ATOM 1486 C CA . GLY A 1 185 ? -4.038 -26.364 42.996 1.00 47.28 185 GLY A CA 1
ATOM 1487 C C . GLY A 1 185 ? -5.140 -25.938 42.042 1.00 47.28 185 GLY A C 1
ATOM 1488 O O . GLY A 1 185 ? -4.871 -25.170 41.129 1.00 47.28 185 GLY A O 1
ATOM 1489 N N . HIS A 1 186 ? -6.327 -26.498 42.276 1.00 50.38 186 HIS A N 1
ATOM 1490 C CA . HIS A 1 186 ? -7.670 -26.090 41.852 1.00 50.38 186 HIS A CA 1
ATOM 1491 C C . HIS A 1 186 ? -7.792 -25.294 40.543 1.00 50.38 186 HIS A C 1
ATOM 1493 O O . HIS A 1 186 ? -7.360 -24.147 40.458 1.00 50.38 186 HIS A O 1
ATOM 1499 N N . ASP A 1 187 ? -8.507 -25.882 39.580 1.00 47.75 187 ASP A N 1
ATOM 1500 C CA . ASP A 1 187 ? -9.002 -25.266 38.345 1.00 47.75 187 ASP A CA 1
ATOM 1501 C C . ASP A 1 187 ? -9.769 -23.955 38.604 1.00 47.75 187 ASP A C 1
ATOM 1503 O O . ASP A 1 187 ? -10.997 -23.893 38.622 1.00 47.75 187 ASP A O 1
ATOM 1507 N N . GLY A 1 188 ? -9.036 -22.863 38.793 1.00 47.53 188 GLY A N 1
ATOM 1508 C CA . GLY A 1 188 ? -9.557 -21.513 38.699 1.00 47.53 188 GLY A CA 1
ATOM 1509 C C . GLY A 1 188 ? -9.639 -21.146 37.229 1.00 47.53 188 GLY A C 1
ATOM 1510 O O . GLY A 1 188 ? -8.696 -20.581 36.678 1.00 47.53 188 GLY A O 1
ATOM 1511 N N . GLN A 1 189 ? -10.758 -21.470 36.579 1.00 40.66 189 GLN A N 1
ATOM 1512 C CA . GLN A 1 189 ? -11.114 -20.866 35.299 1.00 40.66 189 GLN A CA 1
ATOM 1513 C C . GLN A 1 189 ? -11.043 -19.341 35.449 1.00 40.66 189 GLN A C 1
ATOM 1515 O O . GLN A 1 189 ? -11.936 -18.719 36.023 1.00 40.66 189 GLN A O 1
ATOM 1520 N N . VAL A 1 190 ? -9.997 -18.708 34.914 1.00 48.12 190 VAL A N 1
ATOM 1521 C CA . VAL A 1 190 ? -10.030 -17.269 34.648 1.00 48.12 190 VAL A CA 1
ATOM 1522 C C . VAL A 1 190 ? -10.973 -17.092 33.463 1.00 48.12 190 VAL A C 1
ATOM 1524 O O . VAL A 1 190 ? -10.553 -17.068 32.307 1.00 48.12 190 VAL A O 1
ATOM 1527 N N . SER A 1 191 ? -12.276 -17.055 33.737 1.00 52.34 191 SER A N 1
ATOM 1528 C CA . SER A 1 191 ? -13.286 -16.750 32.734 1.00 52.34 191 SER A CA 1
ATOM 1529 C C . SER A 1 191 ? -13.040 -15.321 32.255 1.00 52.34 191 SER A C 1
ATOM 1531 O O . SER A 1 191 ? -13.300 -14.352 32.972 1.00 52.34 191 SER A O 1
ATOM 1533 N N . VAL A 1 192 ? -12.483 -15.170 31.056 1.00 66.06 192 VAL A N 1
ATOM 1534 C CA . VAL A 1 192 ? -12.328 -13.859 30.424 1.00 66.06 192 VAL A CA 1
ATOM 1535 C C . VAL A 1 192 ? -13.730 -13.335 30.113 1.00 66.06 192 VAL A C 1
ATOM 1537 O O . VAL A 1 192 ? -14.360 -13.780 29.158 1.00 66.06 192 VAL A O 1
ATOM 1540 N N . ASN A 1 193 ? -14.239 -12.405 30.927 1.00 85.75 193 ASN A N 1
ATOM 1541 C CA . ASN A 1 193 ? -15.544 -11.795 30.685 1.00 85.75 193 ASN A CA 1
ATOM 1542 C C . ASN A 1 193 ? -15.424 -10.721 29.585 1.00 85.75 193 ASN A C 1
ATOM 1544 O O . ASN A 1 193 ? -15.012 -9.580 29.823 1.00 85.75 193 ASN A O 1
ATOM 1548 N N . TYR A 1 194 ? -15.748 -11.115 28.352 1.00 86.75 194 TYR A N 1
ATOM 1549 C CA . TYR A 1 194 ? -15.695 -10.246 27.176 1.00 86.75 194 TYR A CA 1
ATOM 1550 C C . TYR A 1 194 ? -16.725 -9.109 27.227 1.00 86.75 194 TYR A C 1
ATOM 1552 O O . TYR A 1 194 ? -16.387 -7.989 26.838 1.00 86.75 194 TYR A O 1
ATOM 1560 N N . ALA A 1 195 ? -17.927 -9.360 27.755 1.00 90.31 195 ALA A N 1
ATOM 1561 C CA . ALA A 1 195 ? -18.981 -8.352 27.887 1.00 90.31 195 ALA A CA 1
ATOM 1562 C C . ALA A 1 195 ? -18.513 -7.191 28.774 1.00 90.31 195 ALA A C 1
ATOM 1564 O O . ALA A 1 195 ? -18.540 -6.022 28.378 1.00 90.31 195 ALA A O 1
ATOM 1565 N N . GLN A 1 196 ? -17.914 -7.536 29.913 1.00 92.44 196 GLN A N 1
ATOM 1566 C CA . GLN A 1 196 ? -17.369 -6.569 30.853 1.00 92.44 196 GLN A CA 1
ATOM 1567 C C . GLN A 1 196 ? -16.228 -5.739 30.247 1.00 92.44 196 GLN A C 1
ATOM 1569 O O . GLN A 1 196 ? -16.087 -4.548 30.531 1.00 92.44 196 GLN A O 1
ATOM 1574 N N . ARG A 1 197 ? -15.423 -6.328 29.354 1.00 93.69 197 ARG A N 1
ATOM 1575 C CA . ARG A 1 197 ? -14.364 -5.598 28.643 1.00 93.69 197 ARG A CA 1
ATOM 1576 C C . ARG A 1 197 ? -14.923 -4.543 27.687 1.00 93.69 197 ARG A C 1
ATOM 1578 O O . ARG A 1 197 ? -14.378 -3.438 27.635 1.00 93.69 197 ARG A O 1
ATOM 1585 N N . HIS A 1 198 ? -15.969 -4.884 26.937 1.00 95.25 198 HIS A N 1
ATOM 1586 C CA . HIS A 1 198 ? -16.674 -3.936 26.075 1.00 95.25 198 HIS A CA 1
ATOM 1587 C C . HIS A 1 198 ? -17.290 -2.799 26.904 1.00 95.25 198 HIS A C 1
ATOM 1589 O O . HIS A 1 198 ? -17.096 -1.623 26.590 1.00 95.25 198 HIS A O 1
ATOM 1595 N N . TYR A 1 199 ? -17.904 -3.126 28.045 1.00 96.00 199 TYR A N 1
ATOM 1596 C CA . TYR A 1 199 ? -18.435 -2.128 28.971 1.00 96.00 199 TYR A CA 1
ATOM 1597 C C . TYR A 1 199 ? -17.365 -1.156 29.498 1.00 96.00 199 TYR A C 1
ATOM 1599 O O . TYR A 1 199 ? -17.558 0.060 29.437 1.00 96.00 199 TYR A O 1
ATOM 1607 N N . TYR A 1 200 ? -16.195 -1.644 29.925 1.00 96.19 200 TYR A N 1
ATOM 1608 C CA . TYR A 1 200 ? -15.107 -0.760 30.367 1.00 96.19 200 TYR A CA 1
ATOM 1609 C C . TYR A 1 200 ? -14.635 0.199 29.266 1.00 96.19 200 TYR A C 1
ATOM 1611 O O . TYR A 1 200 ? -14.379 1.374 29.529 1.00 96.19 200 TYR A O 1
ATOM 1619 N N . ARG A 1 201 ? -14.551 -0.263 28.013 1.00 96.19 201 ARG A N 1
ATOM 1620 C CA . ARG A 1 201 ? -14.221 0.618 26.880 1.00 96.19 201 ARG A CA 1
ATOM 1621 C C . ARG A 1 201 ? -15.300 1.664 26.643 1.00 96.19 201 ARG A C 1
ATOM 1623 O O . ARG A 1 201 ? -14.968 2.825 26.412 1.00 96.19 201 ARG A O 1
ATOM 1630 N N . ALA A 1 202 ? -16.569 1.273 26.736 1.00 96.88 202 ALA A N 1
ATOM 1631 C CA . ALA A 1 202 ? -17.688 2.198 26.631 1.00 96.88 202 ALA A CA 1
ATOM 1632 C C . ALA A 1 202 ? -17.610 3.304 27.697 1.00 96.88 202 ALA A C 1
ATOM 1634 O O . ALA A 1 202 ? -17.789 4.474 27.366 1.00 96.88 202 ALA A O 1
ATOM 1635 N N . GLN A 1 203 ? -17.253 2.972 28.943 1.00 96.75 203 GLN A N 1
ATOM 1636 C CA . GLN A 1 203 ? -17.035 3.966 30.000 1.00 96.75 203 GLN A CA 1
ATOM 1637 C C . GLN A 1 203 ? -15.889 4.933 29.663 1.00 96.75 203 GLN A C 1
ATOM 1639 O O . GLN A 1 203 ? -16.037 6.147 29.812 1.00 96.75 203 GLN A O 1
ATOM 1644 N N . GLU A 1 204 ? -14.764 4.429 29.151 1.00 97.00 204 GLU A N 1
ATOM 1645 C CA . GLU A 1 204 ? -13.641 5.271 28.714 1.00 97.00 204 GLU A CA 1
ATOM 1646 C C . GLU A 1 204 ? -14.014 6.191 27.540 1.00 97.00 204 GLU A C 1
ATOM 1648 O O . GLU A 1 204 ? -13.578 7.344 27.479 1.00 97.00 204 GLU A O 1
ATOM 1653 N N . TYR A 1 205 ? -14.856 5.721 26.618 1.00 97.00 205 TYR A N 1
ATOM 1654 C CA . TYR A 1 205 ? -15.381 6.544 25.528 1.00 97.00 205 TYR A CA 1
ATOM 1655 C C . TYR A 1 205 ? -16.410 7.573 25.999 1.00 97.00 205 TYR A C 1
ATOM 1657 O O . TYR A 1 205 ? -16.425 8.687 25.463 1.00 97.00 205 TYR A O 1
ATOM 1665 N N . ALA A 1 206 ? -17.220 7.240 27.007 1.00 94.75 206 ALA A N 1
ATOM 1666 C CA . ALA A 1 206 ? -18.185 8.149 27.618 1.00 94.75 206 ALA A CA 1
ATOM 1667 C C . ALA A 1 206 ? -17.481 9.313 28.331 1.00 94.75 206 ALA A C 1
ATOM 1669 O O . ALA A 1 206 ? -17.860 10.464 28.128 1.00 94.75 206 ALA A O 1
ATOM 1670 N N . LYS A 1 207 ? -16.379 9.047 29.054 1.00 95.88 207 LYS A N 1
ATOM 1671 C CA . LYS A 1 207 ? -15.519 10.095 29.647 1.00 95.88 207 LYS A CA 1
ATOM 1672 C C . LYS A 1 207 ? -14.979 11.083 28.605 1.00 95.88 207 LYS A C 1
ATOM 1674 O O . LYS A 1 207 ? -14.749 12.244 28.918 1.00 95.88 207 LYS A O 1
ATOM 1679 N N . LYS A 1 208 ? -14.785 10.624 27.365 1.00 95.81 208 LYS A N 1
ATOM 1680 C CA . LYS A 1 208 ? -14.314 11.431 26.225 1.00 95.81 208 LYS A CA 1
ATOM 1681 C C . LYS A 1 208 ? -15.452 12.030 25.390 1.00 95.81 208 LYS A C 1
ATOM 1683 O O . LYS A 1 208 ? -15.182 12.568 24.321 1.00 95.81 208 LYS A O 1
ATOM 1688 N N . ALA A 1 209 ? -16.708 11.887 25.823 1.00 93.94 209 ALA A N 1
ATOM 1689 C CA . ALA A 1 209 ? -17.910 12.301 25.094 1.00 93.94 209 ALA A CA 1
ATOM 1690 C C . ALA A 1 209 ? -18.014 11.739 23.655 1.00 93.94 209 ALA A C 1
ATOM 1692 O O . ALA A 1 209 ? -18.659 12.314 22.780 1.00 93.94 209 ALA A O 1
ATOM 1693 N N . THR A 1 210 ? -17.394 10.583 23.390 1.00 95.38 210 THR A N 1
ATOM 1694 C CA . THR A 1 210 ? -17.412 9.925 22.069 1.00 95.38 210 THR A CA 1
ATOM 1695 C C . THR A 1 210 ? -18.590 8.954 21.935 1.00 95.38 210 THR A C 1
ATOM 1697 O O . THR A 1 210 ? -18.416 7.743 21.809 1.00 95.38 210 THR A O 1
ATOM 1700 N N . TRP A 1 211 ? -19.814 9.489 21.959 1.00 94.69 211 TRP A N 1
ATOM 1701 C CA . TRP A 1 211 ? -21.064 8.724 22.123 1.00 94.69 211 TRP A CA 1
ATOM 1702 C C . TRP A 1 211 ? -21.332 7.658 21.051 1.00 94.69 211 TRP A C 1
ATOM 1704 O O . TRP A 1 211 ? -21.852 6.592 21.371 1.00 94.69 211 TRP A O 1
ATOM 1714 N N . LEU A 1 212 ? -20.905 7.882 19.803 1.00 94.50 212 LEU A N 1
ATOM 1715 C CA . LEU A 1 212 ? -21.005 6.881 18.729 1.00 94.50 212 LEU A CA 1
ATOM 1716 C C . LEU A 1 212 ? -20.250 5.583 19.067 1.00 94.50 212 LEU A C 1
ATOM 1718 O O . LEU A 1 212 ? -20.742 4.488 18.801 1.00 94.50 212 LEU A O 1
ATOM 1722 N N . ARG A 1 213 ? -19.069 5.693 19.693 1.00 93.62 213 ARG A N 1
ATOM 1723 C CA . ARG A 1 213 ? -18.266 4.527 20.103 1.00 93.62 213 ARG A CA 1
ATOM 1724 C C . ARG A 1 213 ? -18.833 3.848 21.343 1.00 93.62 213 ARG A C 1
ATOM 1726 O O . ARG A 1 213 ? -18.767 2.630 21.440 1.00 93.62 213 ARG A O 1
ATOM 1733 N N . VAL A 1 214 ? -19.428 4.628 22.247 1.00 97.44 214 VAL A N 1
ATOM 1734 C CA . VAL A 1 214 ? -20.160 4.100 23.408 1.00 97.44 214 VAL A CA 1
ATOM 1735 C C . VAL A 1 214 ? -21.294 3.188 22.940 1.00 97.44 214 VAL A C 1
ATOM 1737 O O . VAL A 1 214 ? -21.405 2.065 23.420 1.00 97.44 214 VAL A O 1
ATOM 1740 N N . VAL A 1 215 ? -22.087 3.628 21.954 1.00 97.06 215 VAL A N 1
ATOM 1741 C CA . VAL A 1 215 ? -23.174 2.813 21.386 1.00 97.06 215 VAL A CA 1
ATOM 1742 C C . VAL A 1 215 ? -22.649 1.509 20.790 1.00 97.06 215 VAL A C 1
ATOM 1744 O O . VAL A 1 215 ? -23.241 0.463 21.037 1.00 97.06 215 VAL A O 1
ATOM 1747 N N . ALA A 1 216 ? -21.559 1.553 20.019 1.00 96.31 216 ALA A N 1
ATOM 1748 C CA . ALA A 1 216 ? -20.994 0.355 19.399 1.00 96.31 216 ALA A CA 1
ATOM 1749 C C . ALA A 1 216 ? -20.546 -0.679 20.447 1.00 96.31 216 ALA A C 1
ATOM 1751 O O . ALA A 1 216 ? -21.034 -1.805 20.436 1.00 96.31 216 ALA A O 1
ATOM 1752 N N . GLU A 1 217 ? -19.701 -0.273 21.400 1.00 96.88 217 GLU A N 1
ATOM 1753 C CA . GLU A 1 217 ? -19.181 -1.178 22.436 1.00 96.88 217 GLU A CA 1
ATOM 1754 C C . GLU A 1 217 ? -20.302 -1.740 23.326 1.00 96.88 217 GLU A C 1
ATOM 1756 O O . GLU A 1 217 ? -20.277 -2.912 23.690 1.00 96.88 217 GLU A O 1
ATOM 1761 N N . LEU A 1 218 ? -21.326 -0.944 23.654 1.00 97.31 218 LEU A N 1
ATOM 1762 C CA . LEU A 1 218 ? -22.434 -1.427 24.484 1.00 97.31 218 LEU A CA 1
ATOM 1763 C C . LEU A 1 218 ? -23.375 -2.373 23.748 1.00 97.31 218 LEU A C 1
ATOM 1765 O O . LEU A 1 218 ? -23.950 -3.251 24.383 1.00 97.31 218 LEU A O 1
ATOM 1769 N N . ARG A 1 219 ? -23.532 -2.238 22.427 1.00 96.12 219 ARG A N 1
ATOM 1770 C CA . ARG A 1 219 ? -24.290 -3.223 21.643 1.00 96.12 219 ARG A CA 1
ATOM 1771 C C . ARG A 1 219 ? -23.594 -4.578 21.677 1.00 96.12 219 ARG A C 1
ATOM 1773 O O . ARG A 1 219 ? -24.274 -5.571 21.910 1.00 96.12 219 ARG A O 1
ATOM 1780 N N . ASP A 1 220 ? -22.271 -4.604 21.543 1.00 94.31 220 ASP A N 1
ATOM 1781 C CA . ASP A 1 220 ? -21.491 -5.840 21.652 1.00 94.31 220 ASP A CA 1
ATOM 1782 C C . ASP A 1 220 ? -21.573 -6.435 23.068 1.00 94.31 220 ASP A C 1
ATOM 1784 O O . ASP A 1 220 ? -21.795 -7.635 23.222 1.00 94.31 220 ASP A O 1
ATOM 1788 N N . ALA A 1 221 ? -21.486 -5.600 24.111 1.00 95.69 221 ALA A N 1
ATOM 1789 C CA . ALA A 1 221 ? -21.651 -6.043 25.497 1.00 95.69 221 ALA A CA 1
ATOM 1790 C C . ALA A 1 221 ? -23.038 -6.662 25.758 1.00 95.69 221 ALA A C 1
ATOM 1792 O O . ALA A 1 221 ? -23.124 -7.721 26.370 1.00 95.69 221 ALA A O 1
ATOM 1793 N N . ILE A 1 222 ? -24.110 -6.043 25.250 1.00 96.00 222 ILE A N 1
ATOM 1794 C CA . ILE A 1 222 ? -25.499 -6.514 25.415 1.00 96.00 222 ILE A CA 1
ATOM 1795 C C . ILE A 1 222 ? -25.764 -7.808 24.637 1.00 96.00 222 ILE A C 1
ATOM 1797 O O . ILE A 1 222 ? -26.568 -8.624 25.074 1.00 96.00 222 ILE A O 1
ATOM 1801 N N . VAL A 1 223 ? -25.106 -8.022 23.492 1.00 94.94 223 VAL A N 1
ATOM 1802 C CA . VAL A 1 223 ? -25.205 -9.301 22.764 1.00 94.94 223 VAL A CA 1
ATOM 1803 C C . VAL A 1 223 ? -24.670 -10.457 23.616 1.00 94.94 223 VAL A C 1
ATOM 1805 O O . VAL A 1 223 ? -25.195 -11.565 23.530 1.00 94.94 223 VAL A O 1
ATOM 1808 N N . LEU A 1 224 ? -23.646 -10.200 24.433 1.00 92.88 224 LEU A N 1
ATOM 1809 C CA . LEU A 1 224 ? -23.014 -11.200 25.292 1.00 92.88 224 LEU A CA 1
ATOM 1810 C C . LEU A 1 224 ? -23.746 -11.370 26.631 1.00 92.88 224 LEU A C 1
ATOM 1812 O O . LEU A 1 224 ? -24.015 -12.497 27.036 1.00 92.88 224 LEU A O 1
ATOM 1816 N N . GLU A 1 225 ? -24.079 -10.266 27.300 1.00 93.50 225 GLU A N 1
ATOM 1817 C CA . GLU A 1 225 ? -24.818 -10.245 28.566 1.00 93.50 225 GLU A CA 1
ATOM 1818 C C . GLU A 1 225 ? -25.993 -9.250 28.460 1.00 93.50 225 GLU A C 1
ATOM 1820 O O . GLU A 1 225 ? -25.838 -8.050 28.723 1.00 93.50 225 GLU A O 1
ATOM 1825 N N . PRO A 1 226 ? -27.180 -9.719 28.033 1.00 92.94 226 PRO A N 1
ATOM 1826 C CA . PRO A 1 226 ? -28.324 -8.854 27.743 1.00 92.94 226 PRO A CA 1
ATOM 1827 C C . PRO A 1 226 ? -29.089 -8.381 28.984 1.00 92.94 226 PRO A C 1
ATOM 1829 O O . PRO A 1 226 ? -30.006 -7.577 28.857 1.00 92.94 226 PRO A O 1
ATOM 1832 N N . ASP A 1 227 ? -28.776 -8.901 30.168 1.00 93.25 227 ASP A N 1
ATOM 1833 C CA . ASP A 1 227 ? -29.499 -8.675 31.424 1.00 93.25 227 ASP A CA 1
ATOM 1834 C C . ASP A 1 227 ? -28.800 -7.689 32.374 1.00 93.25 227 ASP A C 1
ATOM 1836 O O . ASP A 1 227 ? -29.246 -7.456 33.500 1.00 93.25 227 ASP A O 1
ATOM 1840 N N . ARG A 1 228 ? -27.726 -7.044 31.908 1.00 95.50 228 ARG A N 1
ATOM 1841 C CA . ARG A 1 228 ? -26.995 -6.029 32.669 1.00 95.50 228 ARG A CA 1
ATOM 1842 C C . ARG A 1 228 ? -27.662 -4.663 32.564 1.00 95.50 228 ARG A C 1
ATOM 1844 O O . ARG A 1 228 ? -27.607 -3.989 31.531 1.00 95.50 228 ARG A O 1
ATOM 1851 N N . ALA A 1 229 ? -28.246 -4.215 33.673 1.00 94.69 229 ALA A N 1
ATOM 1852 C CA . ALA A 1 22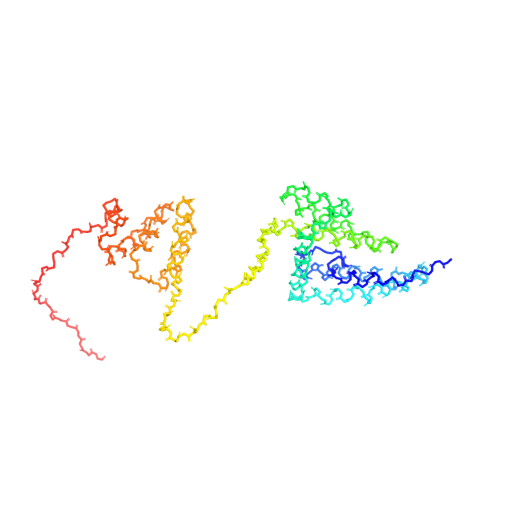9 ? -28.839 -2.885 33.786 1.00 94.69 229 ALA A CA 1
ATOM 1853 C C . ALA A 1 229 ? -27.860 -1.760 33.417 1.00 94.69 229 ALA A C 1
ATOM 1855 O O . ALA A 1 229 ? -28.251 -0.826 32.716 1.00 94.69 229 ALA A O 1
ATOM 1856 N N . GLU A 1 230 ? -26.589 -1.882 33.815 1.00 95.38 230 GLU A N 1
ATOM 1857 C CA . GLU A 1 230 ? -25.582 -0.840 33.596 1.00 95.38 230 GLU A CA 1
ATOM 1858 C C . GLU A 1 230 ? -25.272 -0.631 32.108 1.00 95.38 230 GLU A C 1
ATOM 1860 O O . GLU A 1 230 ? -24.961 0.479 31.668 1.00 95.38 230 GLU A O 1
ATOM 1865 N N . TYR A 1 231 ? -25.374 -1.694 31.305 1.00 97.06 231 TYR A N 1
ATOM 1866 C CA . TYR A 1 231 ? -25.112 -1.614 29.869 1.00 97.06 231 TYR A CA 1
ATOM 1867 C C . TYR A 1 231 ? -26.244 -0.856 29.183 1.00 97.06 231 TYR A C 1
ATOM 1869 O O . TYR A 1 231 ? -26.012 0.012 28.340 1.00 97.06 231 TYR A O 1
ATOM 1877 N N . HIS A 1 232 ? -27.480 -1.142 29.595 1.00 97.44 232 HIS A N 1
ATOM 1878 C CA . HIS A 1 232 ? -28.659 -0.457 29.095 1.00 97.44 232 HIS A CA 1
ATOM 1879 C C . HIS A 1 232 ? -28.739 1.003 29.553 1.00 97.44 232 HIS A C 1
ATOM 1881 O O . HIS A 1 232 ? -29.070 1.857 28.730 1.00 97.44 232 HIS A O 1
ATOM 1887 N N . SER A 1 233 ? -28.399 1.327 30.803 1.00 96.44 233 SER A N 1
ATOM 1888 C CA . SER A 1 233 ? -28.454 2.709 31.296 1.00 96.44 233 SER A CA 1
ATOM 1889 C C . SER A 1 233 ? -27.393 3.599 30.640 1.00 96.44 233 SER A C 1
ATOM 1891 O O . SER A 1 233 ? -27.714 4.705 30.191 1.00 96.44 233 SER A O 1
ATOM 1893 N N . LEU A 1 234 ? -26.163 3.100 30.457 1.00 96.94 234 LEU A N 1
ATOM 1894 C CA . LEU A 1 234 ? -25.114 3.836 29.743 1.00 96.94 234 LEU A CA 1
ATOM 1895 C C . LEU A 1 234 ? -25.419 3.974 28.239 1.00 96.94 234 LEU A C 1
ATOM 1897 O O . LEU A 1 234 ? -25.158 5.023 27.645 1.00 96.94 234 LEU A O 1
ATOM 1901 N N . LEU A 1 235 ? -26.031 2.957 27.619 1.00 97.50 235 LEU A N 1
ATOM 1902 C CA . LEU A 1 235 ? -26.446 3.017 26.214 1.00 97.50 235 LEU A CA 1
ATOM 1903 C C . LEU A 1 235 ? -27.571 4.038 26.021 1.00 97.50 235 LEU A C 1
ATOM 1905 O O . LEU A 1 235 ? -27.558 4.817 25.067 1.00 97.50 235 LEU A O 1
ATOM 1909 N N . ALA A 1 236 ? -28.521 4.074 26.953 1.00 96.56 236 ALA A N 1
ATOM 1910 C CA . ALA A 1 236 ? -29.595 5.051 26.956 1.00 96.56 236 ALA A CA 1
ATOM 1911 C C . ALA A 1 236 ? -29.065 6.486 27.093 1.00 96.56 236 ALA A C 1
ATOM 1913 O O . ALA A 1 236 ? -29.490 7.375 26.350 1.00 96.56 236 ALA A O 1
ATOM 1914 N N . GLN A 1 237 ? -28.083 6.707 27.973 1.00 95.81 237 GLN A N 1
ATOM 1915 C CA . GLN A 1 237 ? -27.393 7.990 28.084 1.00 95.81 237 GLN A CA 1
ATOM 1916 C C . GLN A 1 237 ? -26.698 8.366 26.768 1.00 95.81 237 GLN A C 1
ATOM 1918 O O . GLN A 1 237 ? -26.849 9.494 26.296 1.00 95.81 237 GLN A O 1
ATOM 1923 N N . ALA A 1 238 ? -25.991 7.425 26.134 1.00 97.00 238 ALA A N 1
ATOM 1924 C CA . ALA A 1 238 ? -25.335 7.666 24.852 1.00 97.00 238 ALA A CA 1
ATOM 1925 C C . ALA A 1 238 ? -26.334 8.044 23.743 1.00 97.00 238 ALA A C 1
ATOM 1927 O O . ALA A 1 238 ? -26.020 8.892 22.905 1.00 97.00 238 ALA A O 1
ATOM 1928 N N . TYR A 1 239 ? -27.541 7.467 23.747 1.00 96.94 239 TYR A N 1
ATOM 1929 C CA . TYR A 1 239 ? -28.614 7.866 22.835 1.00 96.94 239 TYR A CA 1
ATOM 1930 C C . TYR A 1 239 ? -29.184 9.253 23.150 1.00 96.94 239 TYR A C 1
ATOM 1932 O O . TYR A 1 239 ? -29.439 10.014 22.217 1.00 96.94 239 TYR A O 1
ATOM 1940 N N . LEU A 1 240 ? -29.332 9.633 24.426 1.00 94.25 240 LEU A N 1
ATOM 1941 C CA . LEU A 1 240 ? -29.742 10.998 24.786 1.00 94.25 240 LEU A CA 1
ATOM 1942 C C . LEU A 1 240 ? -28.757 12.046 24.278 1.00 94.25 240 LEU A C 1
ATOM 1944 O O . LEU A 1 240 ? -29.182 13.053 23.720 1.00 94.25 240 LEU A O 1
ATOM 1948 N N . MET A 1 241 ? -27.456 11.794 24.428 1.00 93.62 241 MET A N 1
ATOM 1949 C CA . MET A 1 241 ? -26.411 12.710 23.955 1.00 93.62 241 MET A CA 1
ATOM 1950 C C . MET A 1 241 ? -26.377 12.839 22.425 1.00 93.62 241 MET A C 1
ATOM 1952 O O . MET A 1 241 ? -25.794 13.778 21.895 1.00 93.62 241 MET A O 1
ATOM 1956 N N . GLN A 1 242 ? -27.023 11.911 21.717 1.00 93.88 242 GLN A N 1
ATOM 1957 C CA . GLN A 1 242 ? -27.209 11.932 20.265 1.00 93.88 242 GLN A CA 1
ATOM 1958 C C . GLN A 1 242 ? -28.605 12.425 19.849 1.00 93.88 242 GLN A C 1
ATOM 1960 O O . GLN A 1 242 ? -28.974 12.289 18.688 1.00 93.88 242 GLN A O 1
ATOM 1965 N N . ASN A 1 243 ? -29.395 12.981 20.775 1.00 93.06 243 ASN A N 1
ATOM 1966 C CA . ASN A 1 243 ? -30.782 13.412 20.553 1.00 93.06 243 ASN A CA 1
ATOM 1967 C C . ASN A 1 243 ? -31.738 12.285 20.102 1.00 93.06 243 ASN A C 1
ATOM 1969 O O . ASN A 1 243 ? -32.816 12.541 19.571 1.00 93.06 243 ASN A O 1
ATOM 1973 N N . LEU A 1 244 ? -31.387 11.020 20.357 1.00 93.19 244 LEU A N 1
ATOM 1974 C CA . LEU A 1 244 ? -32.195 9.839 20.034 1.00 93.19 244 LEU A CA 1
ATOM 1975 C C . LEU A 1 244 ? -33.072 9.434 21.229 1.00 93.19 244 LEU A C 1
ATOM 1977 O O . LEU A 1 244 ? -32.977 8.329 21.770 1.00 93.19 244 LEU A O 1
ATOM 1981 N N . THR A 1 245 ? -33.952 10.343 21.656 1.00 91.69 245 THR A N 1
ATOM 1982 C CA . THR A 1 245 ? -34.739 10.208 22.895 1.00 91.69 245 THR A CA 1
ATOM 1983 C C . THR A 1 245 ? -35.642 8.972 22.915 1.00 91.69 245 THR A C 1
ATOM 1985 O O . THR A 1 245 ? -35.802 8.358 23.967 1.00 91.69 245 THR A O 1
ATOM 1988 N N . GLY A 1 246 ? -36.208 8.563 21.774 1.00 90.81 246 GLY A N 1
ATOM 1989 C CA . GLY A 1 246 ? -37.040 7.356 21.691 1.00 90.81 246 GLY A CA 1
ATOM 1990 C C . GLY A 1 246 ? -36.276 6.090 22.094 1.00 90.81 246 GLY A C 1
ATOM 1991 O O . GLY A 1 246 ? -36.727 5.344 22.962 1.00 90.81 246 GLY A O 1
ATOM 1992 N N . MET A 1 247 ? -35.076 5.904 21.537 1.00 91.12 247 MET A N 1
ATOM 1993 C CA . MET A 1 247 ? -34.205 4.763 21.852 1.00 91.12 247 MET A CA 1
ATOM 1994 C C . MET A 1 247 ? -33.686 4.831 23.289 1.00 91.12 247 MET A C 1
ATOM 1996 O O . MET A 1 247 ? -33.645 3.816 23.985 1.00 91.12 247 MET A O 1
ATOM 2000 N N . ALA A 1 248 ? -33.360 6.036 23.767 1.00 94.56 248 ALA A N 1
ATOM 2001 C CA . ALA A 1 248 ? -32.965 6.237 25.155 1.00 94.56 248 ALA A CA 1
ATOM 2002 C C . ALA A 1 248 ? -34.052 5.779 26.138 1.00 94.56 248 ALA A C 1
ATOM 2004 O O . ALA A 1 248 ? -33.763 5.043 27.077 1.00 94.56 248 ALA A O 1
ATOM 2005 N N . LYS A 1 249 ? -35.319 6.144 25.897 1.00 93.81 249 LYS A N 1
ATOM 2006 C CA . LYS A 1 249 ? -36.449 5.727 26.742 1.00 93.81 249 LYS A CA 1
ATOM 2007 C C . LYS A 1 249 ? -36.591 4.206 26.820 1.00 93.81 249 LYS A C 1
ATOM 2009 O O . LYS A 1 249 ? -36.824 3.677 27.904 1.00 93.81 249 LYS A O 1
ATOM 2014 N N . VAL A 1 250 ? -36.436 3.504 25.694 1.00 93.75 250 VAL A N 1
ATOM 2015 C CA . VAL A 1 250 ? -36.496 2.032 25.651 1.00 93.75 250 VAL A CA 1
ATOM 2016 C C . VAL A 1 250 ? -35.412 1.424 26.538 1.00 93.75 250 VAL A C 1
ATOM 2018 O O . VAL A 1 250 ? -35.710 0.586 27.387 1.00 93.75 250 VAL A O 1
ATOM 2021 N N . HIS A 1 251 ? -34.169 1.879 26.395 1.00 95.25 251 HIS A N 1
ATOM 2022 C CA . HIS A 1 251 ? -33.059 1.317 27.156 1.00 95.25 251 HIS A CA 1
ATOM 2023 C C . HIS A 1 251 ? -33.067 1.718 28.636 1.00 95.25 251 HIS A C 1
ATOM 2025 O O . HIS A 1 251 ? -32.738 0.883 29.471 1.00 95.25 251 HIS A O 1
ATOM 2031 N N . PHE A 1 252 ? -33.535 2.915 29.004 1.00 95.25 252 PHE A N 1
ATOM 2032 C CA . PHE A 1 252 ? -33.736 3.253 30.418 1.00 95.25 252 PHE A CA 1
ATOM 2033 C C . PHE A 1 252 ? -34.826 2.400 31.073 1.00 95.25 252 PHE A C 1
ATOM 2035 O O . PHE A 1 252 ? -34.637 1.942 32.197 1.00 95.25 252 PHE A O 1
ATOM 2042 N N . ARG A 1 253 ? -35.932 2.109 30.372 1.00 93.44 253 ARG A N 1
ATOM 2043 C CA . ARG A 1 253 ? -36.944 1.159 30.873 1.00 93.44 253 ARG A CA 1
ATOM 2044 C C . ARG A 1 253 ? -36.360 -0.235 31.062 1.00 93.44 253 ARG A C 1
ATOM 2046 O O . ARG A 1 253 ? -36.643 -0.880 32.064 1.00 93.44 253 ARG A O 1
ATOM 2053 N N . GLN A 1 254 ? -35.531 -0.684 30.123 1.00 94.25 254 GLN A N 1
ATOM 2054 C CA . GLN A 1 254 ? -34.860 -1.975 30.229 1.00 94.25 254 GLN A CA 1
ATOM 2055 C C . GLN A 1 254 ? -33.880 -2.011 31.413 1.00 94.25 254 GLN A C 1
ATOM 2057 O O . GLN A 1 254 ? -33.864 -2.985 32.159 1.00 94.25 254 GLN A O 1
ATOM 2062 N N . ALA A 1 255 ? -33.122 -0.933 31.634 1.00 95.50 255 ALA A N 1
ATOM 2063 C CA . ALA A 1 255 ? -32.235 -0.808 32.785 1.00 95.50 255 ALA A CA 1
ATOM 2064 C C . ALA A 1 255 ? -33.009 -0.879 34.110 1.00 95.50 255 ALA A C 1
ATOM 2066 O O . ALA A 1 255 ? -32.642 -1.672 34.969 1.00 95.50 255 ALA A O 1
ATOM 2067 N N . LEU A 1 256 ? -34.125 -0.148 34.240 1.00 93.31 256 LEU A N 1
ATOM 2068 C CA . LEU A 1 256 ? -34.998 -0.210 35.423 1.00 93.31 256 LEU A CA 1
ATOM 2069 C C . LEU A 1 256 ? -35.661 -1.578 35.604 1.00 93.31 256 LEU A C 1
ATOM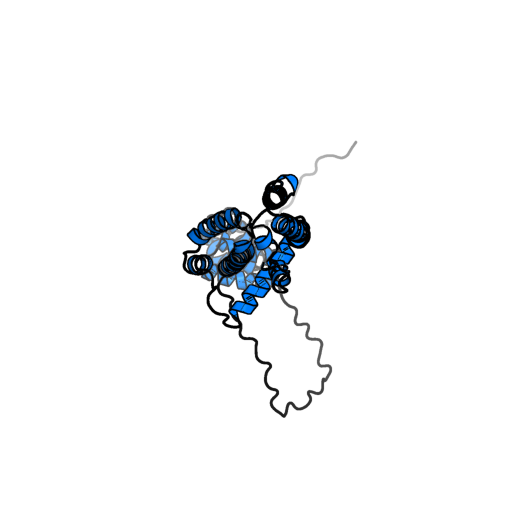 2071 O O . LEU A 1 256 ? -35.896 -1.998 36.732 1.00 93.31 256 LEU A O 1
ATOM 2075 N N . LYS A 1 257 ? -35.957 -2.287 34.508 1.00 93.56 257 LYS A N 1
ATOM 2076 C CA . LYS A 1 257 ? -36.494 -3.651 34.562 1.00 93.56 257 LYS A CA 1
ATOM 2077 C C . LYS A 1 257 ? -35.489 -4.625 35.181 1.00 93.56 257 LYS A C 1
ATOM 2079 O O . LYS A 1 257 ? -35.892 -5.483 35.958 1.00 93.56 257 LYS A O 1
ATOM 2084 N N . PHE A 1 258 ? -34.209 -4.508 34.827 1.00 92.88 258 PHE A N 1
ATOM 2085 C CA . PHE A 1 258 ? -33.156 -5.382 35.351 1.00 92.88 258 PHE A CA 1
ATOM 2086 C C . PHE A 1 258 ? -32.650 -4.947 36.728 1.00 92.88 258 PHE A C 1
ATOM 2088 O O . PHE A 1 258 ? -32.413 -5.785 37.592 1.00 92.88 258 PHE A O 1
ATOM 2095 N N . ASN A 1 259 ? -32.521 -3.643 36.953 1.00 93.12 259 ASN A N 1
ATOM 2096 C CA . ASN A 1 259 ? -32.178 -3.069 38.243 1.00 93.12 259 ASN A CA 1
ATOM 2097 C C . ASN A 1 259 ? -33.014 -1.802 38.485 1.00 93.12 259 ASN A C 1
ATOM 2099 O O . ASN A 1 259 ? -32.641 -0.715 38.036 1.00 93.12 259 ASN A O 1
ATOM 2103 N N . PRO A 1 260 ? -34.105 -1.906 39.265 1.00 91.00 260 PRO A N 1
ATOM 2104 C CA . PRO A 1 260 ? -34.934 -0.757 39.623 1.00 91.00 260 PRO A CA 1
ATOM 2105 C C . PRO A 1 260 ? -34.189 0.336 40.400 1.00 91.00 260 PRO A C 1
ATOM 2107 O O . PRO A 1 260 ? -34.706 1.439 40.535 1.00 91.00 260 PRO A O 1
ATOM 2110 N N . ARG A 1 261 ? -32.995 0.035 40.932 1.00 91.56 261 ARG A N 1
ATOM 2111 C CA . ARG A 1 261 ? -32.131 0.960 41.678 1.00 91.56 261 ARG A CA 1
ATOM 2112 C C . ARG A 1 261 ? -30.948 1.483 40.855 1.00 91.56 261 ARG A C 1
ATOM 2114 O O . ARG A 1 261 ? -30.020 2.039 41.438 1.00 91.56 261 ARG A O 1
ATOM 2121 N N . ASP A 1 262 ? -30.941 1.298 39.532 1.00 91.31 262 ASP A N 1
ATOM 2122 C CA . ASP A 1 262 ? -29.879 1.845 38.683 1.00 91.31 262 ASP A CA 1
ATOM 2123 C C . ASP A 1 262 ? -29.876 3.388 38.758 1.00 91.31 262 ASP A C 1
ATOM 2125 O O . ASP A 1 262 ? -30.883 4.026 38.430 1.00 91.31 262 ASP A O 1
ATOM 2129 N N . PRO A 1 263 ? -28.768 4.013 39.198 1.00 90.12 263 PRO A N 1
ATOM 2130 C CA . PRO A 1 263 ? -28.744 5.439 39.511 1.00 90.12 263 PRO A CA 1
ATOM 2131 C C . PRO A 1 263 ? -28.921 6.311 38.267 1.00 90.12 263 PRO A C 1
ATOM 2133 O O . PRO A 1 263 ? -29.596 7.338 38.332 1.00 90.12 263 PRO A O 1
ATOM 2136 N N . LEU A 1 264 ? -28.356 5.897 37.125 1.00 89.00 264 LEU A N 1
ATOM 2137 C CA . LEU A 1 264 ? -28.513 6.616 35.862 1.00 89.00 264 LEU A CA 1
ATOM 2138 C C . LEU A 1 264 ? -29.958 6.509 35.379 1.00 89.00 264 LEU A C 1
ATOM 2140 O O . LEU A 1 264 ? -30.568 7.509 35.011 1.00 89.00 264 LEU A O 1
ATOM 2144 N N . ALA A 1 265 ? -30.533 5.312 35.407 1.00 90.62 265 ALA A N 1
ATOM 2145 C CA . ALA A 1 265 ? -31.887 5.102 34.940 1.00 90.62 265 ALA A CA 1
ATOM 2146 C C . ALA A 1 265 ? -32.915 5.843 35.802 1.00 90.62 265 ALA A C 1
ATOM 2148 O O . ALA A 1 265 ? -33.797 6.474 35.228 1.00 90.62 265 ALA A O 1
ATOM 2149 N N . ILE A 1 266 ? -32.763 5.864 37.133 1.00 91.19 266 ILE A N 1
ATOM 2150 C CA . ILE A 1 266 ? -33.609 6.668 38.034 1.00 91.19 266 ILE A CA 1
ATOM 2151 C C . ILE A 1 266 ? -33.470 8.161 37.726 1.00 91.19 266 ILE A C 1
ATOM 2153 O O . ILE A 1 266 ? -34.480 8.836 37.534 1.00 91.19 266 ILE A O 1
ATOM 2157 N N . GLN A 1 267 ? -32.235 8.665 37.610 1.00 88.81 267 GLN A N 1
ATOM 2158 C CA . GLN A 1 267 ? -31.976 10.079 37.320 1.00 88.81 267 GLN A CA 1
ATOM 2159 C C . GLN A 1 267 ? -32.707 10.549 36.052 1.00 88.81 267 GLN A C 1
ATOM 2161 O O . GLN A 1 267 ? -33.238 11.660 36.002 1.00 88.81 267 GLN A O 1
ATOM 2166 N N . TYR A 1 268 ? -32.738 9.710 35.013 1.00 87.56 268 TYR A N 1
ATOM 2167 C CA . TYR A 1 268 ? -33.412 10.037 33.757 1.00 87.56 268 TYR A CA 1
ATOM 2168 C C . TYR A 1 268 ? -34.884 9.605 33.711 1.00 87.56 268 TYR A C 1
ATOM 2170 O O . TYR A 1 268 ? -35.606 10.074 32.830 1.00 87.56 268 TYR A O 1
ATOM 2178 N N . ALA A 1 269 ? -35.360 8.773 34.640 1.00 84.69 269 ALA A N 1
ATOM 2179 C CA . ALA A 1 269 ? -36.741 8.298 34.667 1.00 84.69 269 ALA A CA 1
ATOM 2180 C C . ALA A 1 269 ? -37.738 9.434 34.898 1.00 84.69 269 ALA A C 1
ATOM 2182 O O . ALA A 1 269 ? -38.731 9.533 34.175 1.00 84.69 269 ALA A O 1
ATOM 2183 N N . GLU A 1 270 ? -37.439 10.318 35.849 1.00 79.88 270 GLU A N 1
ATOM 2184 C CA . GLU A 1 270 ? -38.254 11.498 36.147 1.00 79.88 270 GLU A CA 1
ATOM 2185 C C . GLU A 1 270 ? -38.227 12.480 34.972 1.00 79.88 270 GLU A C 1
ATOM 2187 O O . GLU A 1 270 ? -39.268 12.858 34.437 1.00 79.88 270 GLU A O 1
ATOM 2192 N N . ARG A 1 271 ? -37.025 12.803 34.473 1.00 83.56 271 ARG A N 1
ATOM 2193 C CA . ARG A 1 271 ? -36.830 13.746 33.358 1.00 83.56 271 ARG A CA 1
ATOM 2194 C C . ARG A 1 271 ? -37.516 13.302 32.062 1.00 83.56 271 ARG A C 1
ATOM 2196 O O . ARG A 1 271 ? -37.937 14.138 31.264 1.00 83.56 271 ARG A O 1
ATOM 2203 N N . LEU A 1 272 ? -37.583 11.995 31.812 1.00 84.19 272 LEU A N 1
ATOM 2204 C CA . LEU A 1 272 ? -38.142 11.424 30.586 1.00 84.19 272 LEU A CA 1
ATOM 2205 C C . LEU A 1 272 ? -39.581 10.908 30.743 1.00 84.19 272 LEU A C 1
ATOM 2207 O O . LEU A 1 272 ? -40.112 10.370 29.763 1.00 84.19 272 LEU A O 1
ATOM 2211 N N . HIS A 1 273 ? -40.205 11.100 31.914 1.00 81.69 273 HIS A N 1
ATOM 2212 C CA . HIS A 1 273 ? -41.538 10.590 32.267 1.00 81.69 273 HIS A CA 1
ATOM 2213 C C . HIS A 1 273 ? -41.665 9.072 32.024 1.00 81.69 273 HIS A C 1
ATOM 2215 O O . HIS A 1 273 ? -42.565 8.605 31.327 1.00 81.69 273 HIS A O 1
ATOM 2221 N N . LEU A 1 274 ? -40.691 8.298 32.515 1.00 76.81 274 LEU A N 1
ATOM 2222 C CA . LEU A 1 274 ? -40.631 6.839 32.343 1.00 76.81 274 LEU A CA 1
ATOM 2223 C C . LEU A 1 274 ? -41.335 6.058 33.453 1.00 76.81 274 LEU A C 1
ATOM 2225 O O . LEU A 1 274 ? -41.610 4.876 33.259 1.00 76.81 274 LEU A O 1
ATOM 2229 N N . LEU A 1 275 ? -41.619 6.708 34.581 1.00 65.81 275 LEU A N 1
ATOM 2230 C CA . LEU A 1 275 ? -42.440 6.163 35.653 1.00 65.81 275 LEU A CA 1
ATOM 2231 C C . LEU A 1 275 ? -43.905 6.364 35.259 1.00 65.81 275 LEU A C 1
ATOM 2233 O O . LEU A 1 275 ? -44.442 7.464 35.371 1.00 65.81 275 LEU A O 1
ATOM 2237 N N . GLU A 1 276 ? -44.541 5.320 34.732 1.00 56.91 276 GLU A N 1
ATOM 2238 C CA . GLU A 1 276 ? -46.002 5.307 34.679 1.00 56.91 276 GLU A CA 1
ATOM 2239 C C . GLU A 1 276 ? -46.536 5.181 36.117 1.00 56.91 276 GLU A C 1
ATOM 2241 O O . GLU A 1 276 ? -45.964 4.415 36.900 1.00 56.91 276 GLU A O 1
ATOM 2246 N N . PRO A 1 277 ? -47.611 5.900 36.494 1.00 47.09 277 PRO A N 1
ATOM 2247 C CA . PRO A 1 277 ? -48.311 5.610 37.738 1.00 47.09 277 PRO A CA 1
ATOM 2248 C C . PRO A 1 277 ? -48.783 4.156 37.684 1.00 47.09 277 PRO A C 1
ATOM 2250 O O . PRO A 1 277 ? -49.324 3.724 36.662 1.00 47.09 277 PRO A O 1
ATOM 2253 N N . GLU A 1 278 ? -48.540 3.399 38.757 1.00 40.12 278 GLU A N 1
ATOM 2254 C CA . GLU A 1 278 ? -48.954 2.003 38.884 1.00 40.12 278 GLU A CA 1
ATOM 2255 C C . GLU A 1 278 ? -50.381 1.821 38.357 1.00 40.12 278 GLU A C 1
ATOM 2257 O O . GLU A 1 278 ? -51.356 2.301 38.941 1.00 40.12 278 GLU A O 1
ATOM 2262 N N . LYS A 1 279 ? -50.526 1.089 37.247 1.00 40.84 279 LYS A N 1
ATOM 2263 C CA . LYS A 1 279 ? -51.807 0.475 36.917 1.00 40.84 279 LYS A CA 1
ATOM 2264 C C . LYS A 1 279 ? -52.070 -0.565 37.993 1.00 40.84 279 LYS A C 1
ATOM 2266 O O . LYS A 1 279 ? -51.584 -1.690 37.909 1.00 40.84 279 LYS A O 1
ATOM 2271 N N . VAL A 1 280 ? -52.829 -0.148 39.003 1.00 39.19 280 VAL A N 1
ATOM 2272 C CA . VAL A 1 280 ? -53.475 -1.004 39.992 1.00 39.19 280 VAL A CA 1
ATOM 2273 C C . VAL A 1 280 ? -54.115 -2.163 39.236 1.00 39.19 280 VAL A C 1
ATOM 2275 O O . VAL A 1 280 ? -55.111 -1.997 38.530 1.00 39.19 280 VAL A O 1
ATOM 2278 N N . ALA A 1 281 ? -53.506 -3.341 39.345 1.00 42.56 281 ALA A N 1
ATOM 2279 C CA . ALA A 1 281 ? -54.075 -4.584 38.861 1.00 42.56 281 ALA A CA 1
ATOM 2280 C C . ALA A 1 281 ? -55.251 -4.954 39.776 1.00 42.56 281 ALA A C 1
ATOM 2282 O O . ALA A 1 281 ? -55.140 -5.796 40.666 1.00 42.56 281 ALA A O 1
ATOM 2283 N N . ALA A 1 282 ? -56.387 -4.290 39.569 1.00 37.47 282 ALA A N 1
ATOM 2284 C CA . ALA A 1 282 ? -57.656 -4.703 40.130 1.00 37.47 282 ALA A CA 1
ATOM 2285 C C . ALA A 1 282 ? -58.102 -5.982 39.409 1.00 37.47 282 ALA A C 1
ATOM 2287 O O . ALA A 1 282 ? -58.528 -5.967 38.254 1.00 37.47 282 ALA A O 1
ATOM 2288 N N . LYS A 1 283 ? -57.991 -7.110 40.112 1.00 47.72 283 LYS A N 1
ATOM 2289 C CA . LYS A 1 283 ? -58.766 -8.313 39.812 1.00 47.72 283 LYS A CA 1
ATOM 2290 C C . LYS A 1 283 ? -60.258 -7.993 39.965 1.00 47.72 283 LYS A C 1
ATOM 2292 O O . LYS A 1 283 ? -60.730 -7.809 41.079 1.00 47.72 283 LYS A O 1
ATOM 2297 N N . ALA A 1 284 ? -60.984 -8.011 38.856 1.00 36.84 284 ALA A N 1
ATOM 2298 C CA . ALA A 1 284 ? -62.408 -8.333 38.739 1.00 36.84 284 ALA A CA 1
ATOM 2299 C C . ALA A 1 284 ? -62.593 -8.725 37.260 1.00 36.84 284 ALA A C 1
ATOM 2301 O O . ALA A 1 284 ? -62.209 -7.974 36.377 1.00 36.84 284 ALA A O 1
ATOM 2302 N N . GLY A 1 285 ? -62.967 -9.943 36.883 1.00 37.41 285 GLY A N 1
ATOM 2303 C CA . GLY A 1 285 ? -64.152 -10.645 37.340 1.00 37.41 285 GLY A CA 1
ATOM 2304 C C . GLY A 1 285 ? -65.248 -10.444 36.291 1.00 37.41 285 GLY A C 1
ATOM 2305 O O . GLY A 1 285 ? -65.935 -9.435 36.329 1.00 37.41 285 GLY A O 1
ATOM 2306 N N . GLY A 1 286 ? -65.416 -11.420 35.391 1.00 36.94 286 GLY A N 1
ATOM 2307 C CA . GLY A 1 286 ? -66.681 -11.641 34.687 1.00 36.94 286 GLY A CA 1
ATOM 2308 C C . GLY A 1 286 ? -66.748 -11.301 33.193 1.00 36.94 286 GLY A C 1
ATOM 2309 O O . GLY A 1 286 ? -66.515 -10.173 32.784 1.00 36.94 286 GLY A O 1
ATOM 2310 N N . LEU A 1 287 ? -67.234 -12.306 32.452 1.00 43.47 287 LEU A N 1
ATOM 2311 C CA . LEU A 1 287 ? -68.138 -12.207 31.296 1.00 43.47 287 LEU A CA 1
ATOM 2312 C C . LEU A 1 287 ? -67.544 -11.671 29.986 1.00 43.47 287 LEU A C 1
ATOM 2314 O O . LEU A 1 287 ? -67.473 -10.474 29.778 1.00 43.47 287 LEU A O 1
ATOM 2318 N N . PHE A 1 288 ? -67.226 -12.576 29.056 1.00 42.03 288 PHE A N 1
ATOM 2319 C CA . PHE A 1 288 ? -67.973 -12.712 27.796 1.00 42.03 288 PHE A CA 1
ATOM 2320 C C . PHE A 1 288 ? -67.512 -13.983 27.057 1.00 42.03 288 PHE A C 1
ATOM 2322 O O . PHE A 1 288 ? -66.454 -14.048 26.440 1.00 42.03 288 PHE A O 1
ATOM 2329 N N . SER A 1 289 ? -68.350 -15.017 27.145 1.00 41.06 289 SER A N 1
ATOM 2330 C CA . SER A 1 289 ? -68.543 -15.991 26.067 1.00 41.06 289 SER A CA 1
ATOM 2331 C C . SER A 1 289 ? -68.961 -15.226 24.813 1.00 41.06 289 SER A C 1
ATOM 2333 O O . SER A 1 289 ? -69.820 -14.365 24.967 1.00 41.06 289 SER A O 1
ATOM 2335 N N . LEU A 1 290 ? -68.445 -15.569 23.623 1.00 40.19 290 LEU A N 1
ATOM 2336 C CA . LEU A 1 290 ? -69.200 -15.647 22.352 1.00 40.19 290 LEU A CA 1
ATOM 2337 C C . LEU A 1 290 ? -68.261 -15.870 21.143 1.00 40.19 290 LEU A C 1
ATOM 2339 O O . LEU A 1 290 ? -67.379 -15.063 20.882 1.00 40.19 290 LEU A O 1
ATOM 2343 N N . PHE A 1 291 ? -68.562 -16.935 20.383 1.00 44.84 291 PHE A N 1
ATOM 2344 C CA . PHE A 1 291 ? -68.172 -17.235 18.988 1.00 44.84 291 PHE A CA 1
ATOM 2345 C C . PHE A 1 291 ? -66.697 -17.591 18.688 1.00 44.84 291 PHE A C 1
ATOM 2347 O O . PHE A 1 291 ? -65.774 -16.897 19.070 1.00 44.84 291 PHE A O 1
ATOM 2354 N N . GLY A 1 292 ? -66.376 -18.652 17.945 1.00 38.09 292 GLY A N 1
ATOM 2355 C CA . GLY A 1 292 ? -67.208 -19.567 17.171 1.00 38.09 292 GLY A CA 1
ATOM 2356 C C . GLY A 1 292 ? -66.346 -20.705 16.616 1.00 38.09 292 GLY A C 1
ATOM 2357 O O . GLY A 1 292 ? -65.228 -20.496 16.155 1.00 38.09 292 GLY A O 1
ATOM 2358 N N . LYS A 1 293 ? -66.879 -21.925 16.706 1.00 43.03 293 LYS A N 1
ATOM 2359 C CA . LYS A 1 293 ? -66.336 -23.164 16.143 1.00 43.03 293 LYS A CA 1
ATOM 2360 C C . LYS A 1 293 ? -67.237 -23.575 14.974 1.00 43.03 293 LYS A C 1
ATOM 2362 O O . LYS A 1 293 ? -68.455 -23.459 15.104 1.00 43.03 293 LYS A O 1
ATOM 2367 N N . LYS A 1 294 ? -66.624 -24.175 13.945 1.00 47.78 294 LYS A N 1
ATOM 2368 C CA . LYS A 1 294 ? -67.175 -24.735 12.687 1.00 47.78 294 LYS A CA 1
ATOM 2369 C C . LYS A 1 294 ? -67.183 -23.719 11.533 1.00 47.78 294 LYS A C 1
ATOM 2371 O O . LYS A 1 294 ? -67.653 -22.606 11.706 1.00 47.78 294 LYS A O 1
ATOM 2376 N N . ARG A 1 295 ? -66.698 -24.059 10.341 1.00 48.12 295 ARG A N 1
ATOM 2377 C CA . ARG A 1 295 ? -66.584 -25.378 9.698 1.00 48.12 295 ARG A CA 1
ATOM 2378 C C . ARG A 1 295 ? -65.184 -25.655 9.180 1.00 48.12 295 ARG A C 1
ATOM 2380 O O . ARG A 1 295 ? -64.530 -24.683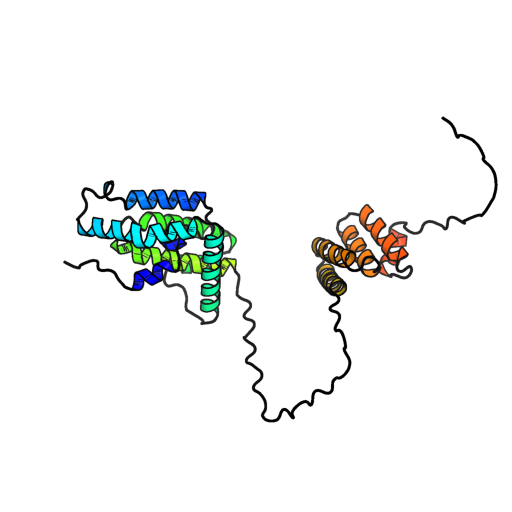 8.757 1.00 48.12 295 ARG A O 1
#

pLDDT: mean 80.86, std 18.78, range [35.0, 97.5]

Foldseek 3Di:
DDQPDDDPCVVVLLLQLCLLLLHALPDDLVRLVVSLVVLCVLLPLVNCVPPDVSSNVVSVCSNPPRSVVSSVQCNDPVSSVVSLVSLLVVLVVCLVVVPDDQPDPLLNVLLVDDPVVSVVSLRVLSVVLNVVLSPDVVCVVVSSSNNSSNNSSSSDVVVDNPPPPDPPPPDPPDPDDDPPDDDVPDPPPPPPLQLVVLCVVLVVCVVVVVLVSNLVSLVVSCVRPVLALSSLLSNLVSCVSVVNNVSSLVSLLSSCVSPVVDPSSVVCCVVSVSDDDDPPPDDDDDDDDDDDDDD

InterPro domains:
  IPR001623 DnaJ domain [PF00226] (16-81)
  IPR001623 DnaJ domain [PS50076] (16-100)
  IPR001623 DnaJ domain [SM00271] (15-79)
  IPR001623 DnaJ domain [cd06257] (16-75)
  IPR011990 Tetratricopeptide-like helical domain superfamily [G3DSA:1.25.40.10] (186-276)
  IPR011990 Tetratricopeptide-like helical domain superfamily [SSF48452] (116-275)
  IPR019734 Tetratricopeptide repeat [PS50005] (229-262)
  IPR019734 Tetratricopeptide repeat [SM00028] (229-262)
  IPR036869 Chaperone J-domain superfamily [G3DSA:1.10.287.110] (14-89)
  IPR036869 Chaperone J-domain superfamily [SSF46565] (13-82)

Radius of gyration: 33.24 Å; chains: 1; bounding box: 102×47×78 Å

Sequence (295 aa):
MTQLLFSPEWLNLLTDPYAVLGISVAADERRVLKRYRSVAKLLHPDSLIQVDPATMALASQLLARLVNPAYQRLKQEKERAETVAMLRIRVRRMSREETGQPQSAVARRLLNLPLHKADIYYEQSVTELAEQQYQQFEQFESITAQLSELHLAYLRLKMGEPVIREKRTGIVAAPQAKPIQFAPGHDGQVSVNYAQRHYYRAQEYAKKATWLRVVAELRDAIVLEPDRAEYHSLLAQAYLMQNLTGMAKVHFRQALKFNPRDPLAIQYAERLHLLEPEKVAAKAGGLFSLFGKKR

Organism: NCBI:txid2839662